Protein AF-A0A7V5D0V0-F1 (afdb_monomer)

Nearest PDB structures (foldseek):
  8qae-assembly1_A  TM=4.940E-01  e=2.666E-01  synthetic construct
  7as4-assembly1_K  TM=2.256E-01  e=3.241E-01  Homo sapiens
  2v1y-assembly1_B  TM=3.364E-01  e=3.217E+00  Homo sapiens
  8fmv-assembly1_C  TM=1.909E-01  e=8.608E-01  Bacillus subtilis subsp. subtilis str. 168

Sequence (297 aa):
MNELEYLRQIDLRSLPQLKPMLLDDLHSKVWQNLHLEIGLGPTLFMLSPSYNILNPGPDETVADFVQKNEALLDYLKELIIKSLAVYSALIDVNSYFIEQNNYLVLARLRERNSGGRIYEIKFYTHSPAELLLRYRDKIYIGRDFIDLFNFRRKYFGTKELILSLAEQYDRLLDRAQERIKKPTEYKSYFQEIQESINELKSEALEIIQSLPPYIDFNKISEEELIDINAQYRTINHYLIELHDEVGEFENLLRFCQELDFVRYVTKYKKDITNLISYFNIKINGYLTQRIHQAKLK

pLDDT: mean 95.05, std 4.96, range [53.41, 98.69]

Secondary structure (DSSP, 8-state):
--HHHHHHT--GGGSPPPPP----HHHHHHHHTEEEEEEETTEEEEEPTT--EEES---HHHHHHHHHHHHHHHHHHHHHHHHHHHH--HHHHTHHHHHHTTT-EEEEEEE-SSSSSEEEEEEEE--TTTTTTSGGGPEEEEEEEEETT--SPGGGGHHHHHHHHHHHHHHHHHHHHHH-S-GGGGHHHHHHHHHHHHHHHHHHHHHHHHS-SS--TTTS-HHHHHHHHHHHHHHHHHHHHHHHHHHHHHHHHHHTT-HHHHHHHHHHHHHHHHHHHHIIIIIIHHHHHHHHHSPP-

Solvent-accessible surface area (backbone atoms only — not comparable to full-atom values): 16336 Å² total; per-residue (Å²): 81,49,44,49,65,35,55,71,70,58,59,66,87,77,42,64,85,77,76,88,74,92,65,56,72,70,58,46,46,26,56,69,34,36,24,42,31,41,18,54,55,94,45,64,39,34,24,41,62,84,59,49,64,71,32,91,52,83,48,70,71,59,50,54,48,46,74,75,35,50,72,51,53,48,49,49,52,52,50,51,51,52,42,42,71,66,66,41,32,51,62,73,80,39,37,71,64,26,56,77,16,71,25,25,33,37,42,32,60,38,66,63,91,53,84,57,40,32,31,45,30,42,33,28,30,40,48,70,92,41,43,87,83,46,58,84,73,47,44,77,61,37,70,52,75,49,40,69,74,46,86,78,51,53,56,70,42,47,66,64,56,52,54,46,51,52,59,51,47,55,57,46,54,57,49,35,68,77,55,39,96,62,52,73,84,48,45,65,59,57,47,53,50,50,49,42,46,51,48,39,47,50,54,40,52,54,53,58,67,74,48,66,55,66,85,52,87,90,74,60,49,72,67,56,53,52,49,53,39,49,55,55,47,54,46,43,49,40,46,51,54,43,39,49,55,48,47,54,48,42,52,50,31,59,74,72,61,40,67,88,44,37,63,56,49,53,52,52,42,45,42,43,54,41,48,47,45,22,41,52,53,61,43,43,39,46,46,49,54,54,58,72,66,51,75,88,127

Foldseek 3Di:
DQLLVLLLPDDPVLFDDDDDDDDDPLLVQLLQFEWEWGDHPPDIWIAGSQGDTQPPDDDPSSVVSCVVCVVVVNLVSVLVSVCCVQLFCLSVVCVVQCVVQRNHKYWYWDDDPPSNFKTKTWIWGDRPVCCNVCVVPTHTSEIDMDGRRDSDFFPSVLLVLLVVLLVLLVVLVVVLVVQPPCSVVCVVLNVVLNVLSVVLNVLLVVLSVVDGRDDDLVPDDLVRLVVNLVSLVVSLVSLVVSLVSLVVVLVVCVVVVSVRSSVSSVRSSSSSVRSSVSSCPNNNVVSVVSSVPDDDD

Structure (mmCIF, N/CA/C/O backbone):
data_AF-A0A7V5D0V0-F1
#
_entry.id   AF-A0A7V5D0V0-F1
#
loop_
_atom_site.group_PDB
_atom_site.id
_atom_site.type_symbol
_atom_site.label_atom_id
_atom_site.label_alt_id
_atom_site.label_comp_id
_atom_site.label_asym_id
_atom_site.label_entity_id
_atom_site.label_seq_id
_atom_site.pdbx_PDB_ins_code
_atom_site.Cartn_x
_atom_site.Cartn_y
_atom_site.Cartn_z
_atom_site.occupancy
_atom_site.B_iso_or_equiv
_atom_site.auth_seq_id
_atom_site.auth_comp_id
_atom_site.auth_asym_id
_atom_site.auth_atom_id
_atom_site.pdbx_PDB_model_num
ATOM 1 N N . MET A 1 1 ? 16.870 -9.155 -5.266 1.00 77.88 1 MET A N 1
ATOM 2 C CA . MET A 1 1 ? 15.480 -9.321 -4.795 1.00 77.88 1 MET A CA 1
ATOM 3 C C . MET A 1 1 ? 15.247 -10.819 -4.813 1.00 77.88 1 MET A C 1
ATOM 5 O O . MET A 1 1 ? 15.373 -11.399 -5.880 1.00 77.88 1 MET A O 1
ATOM 9 N N . ASN A 1 2 ? 15.113 -11.453 -3.645 1.00 89.75 2 ASN A N 1
ATOM 10 C CA . ASN A 1 2 ? 15.113 -12.920 -3.501 1.00 89.75 2 ASN A CA 1
ATOM 11 C C . ASN A 1 2 ? 13.823 -13.413 -2.830 1.00 89.75 2 ASN A C 1
ATOM 13 O O . ASN A 1 2 ? 13.840 -14.370 -2.064 1.00 89.75 2 ASN A O 1
ATOM 17 N N . GLU A 1 3 ? 12.707 -12.731 -3.086 1.00 93.81 3 GLU A N 1
ATOM 18 C CA . GLU A 1 3 ? 11.400 -13.026 -2.497 1.00 93.81 3 GLU A CA 1
ATOM 19 C C . GLU A 1 3 ? 10.995 -14.487 -2.725 1.00 93.81 3 GLU A C 1
ATOM 21 O O . GLU A 1 3 ? 10.427 -15.094 -1.824 1.00 93.81 3 GLU A O 1
ATOM 26 N N . LEU A 1 4 ? 11.351 -15.080 -3.871 1.00 94.12 4 LEU A N 1
ATOM 27 C CA . LEU A 1 4 ? 11.094 -16.497 -4.136 1.00 94.12 4 LEU A CA 1
ATOM 28 C C . LEU A 1 4 ? 11.798 -17.418 -3.129 1.00 94.12 4 LEU A C 1
ATOM 30 O O . LEU A 1 4 ? 11.177 -18.345 -2.615 1.00 94.12 4 LEU A O 1
ATOM 34 N N . GLU A 1 5 ? 13.069 -17.158 -2.815 1.00 92.94 5 GLU A N 1
ATOM 35 C CA . GLU A 1 5 ? 13.831 -17.982 -1.866 1.00 92.94 5 GLU A CA 1
ATOM 36 C C . GLU A 1 5 ? 13.299 -17.843 -0.440 1.00 92.94 5 GLU A C 1
ATOM 38 O O . GLU A 1 5 ? 13.259 -18.825 0.297 1.00 92.94 5 GLU A O 1
ATOM 43 N N . TYR A 1 6 ? 12.837 -16.649 -0.060 1.00 93.62 6 TYR A N 1
ATOM 44 C CA . TYR A 1 6 ? 12.187 -16.445 1.232 1.00 93.62 6 TYR A CA 1
ATOM 45 C C . TYR A 1 6 ? 10.846 -17.173 1.314 1.00 93.62 6 TYR A C 1
ATOM 47 O O . TYR A 1 6 ? 10.601 -17.878 2.287 1.00 93.62 6 TYR A O 1
ATOM 55 N N . LEU A 1 7 ? 9.996 -17.062 0.288 1.00 94.25 7 LEU A N 1
ATOM 56 C CA . LEU A 1 7 ? 8.706 -17.757 0.249 1.00 94.25 7 LEU A CA 1
ATOM 57 C C . LEU A 1 7 ? 8.874 -19.280 0.264 1.00 94.25 7 LEU A C 1
ATOM 59 O O . LEU A 1 7 ? 8.110 -19.966 0.934 1.00 94.25 7 LEU A O 1
ATOM 63 N N . ARG A 1 8 ? 9.900 -19.815 -0.409 1.00 92.62 8 ARG A N 1
ATOM 64 C CA . ARG A 1 8 ? 10.209 -21.255 -0.424 1.00 92.62 8 ARG A CA 1
ATOM 65 C C . ARG A 1 8 ? 10.518 -21.819 0.969 1.00 92.62 8 ARG A C 1
ATOM 67 O O . ARG A 1 8 ? 10.346 -23.013 1.188 1.00 92.62 8 ARG A O 1
ATOM 74 N N . GLN A 1 9 ? 10.979 -20.986 1.901 1.00 92.56 9 GLN A N 1
ATOM 75 C CA . GLN A 1 9 ? 11.302 -21.401 3.272 1.00 92.56 9 GLN A CA 1
ATOM 76 C C . GLN A 1 9 ? 10.075 -21.443 4.193 1.00 92.56 9 GLN A C 1
ATOM 78 O O . GLN A 1 9 ? 10.180 -21.903 5.329 1.00 92.56 9 GLN A O 1
ATOM 83 N N . ILE A 1 10 ? 8.919 -20.963 3.732 1.00 92.94 10 ILE A N 1
ATOM 84 C CA . ILE A 1 10 ? 7.712 -20.864 4.548 1.00 92.94 10 ILE A CA 1
ATOM 85 C C . ILE A 1 10 ? 6.936 -22.174 4.488 1.00 92.94 10 ILE A C 1
ATOM 87 O O . ILE A 1 10 ? 6.433 -22.574 3.441 1.00 92.94 10 ILE A O 1
ATOM 91 N N . ASP A 1 11 ? 6.765 -22.808 5.646 1.00 93.00 11 ASP A N 1
ATOM 92 C CA . ASP A 1 11 ? 5.804 -23.895 5.796 1.00 93.00 11 ASP A CA 1
ATOM 93 C C . ASP A 1 11 ? 4.390 -23.311 5.911 1.00 93.00 11 ASP A C 1
ATOM 95 O O . ASP A 1 11 ? 4.074 -22.619 6.882 1.00 93.00 11 ASP A O 1
ATOM 99 N N . LEU A 1 12 ? 3.514 -23.625 4.954 1.00 93.50 12 LEU A N 1
ATOM 100 C CA . LEU A 1 12 ? 2.105 -23.221 4.964 1.00 93.50 12 LEU A CA 1
ATOM 101 C C . LEU A 1 12 ? 1.395 -23.594 6.276 1.00 93.50 12 LEU A C 1
ATOM 103 O O . LEU A 1 12 ? 0.536 -22.850 6.741 1.00 93.50 12 LEU A O 1
ATOM 107 N N . ARG A 1 13 ? 1.768 -24.711 6.912 1.00 94.25 13 ARG A N 1
ATOM 108 C CA . ARG A 1 13 ? 1.165 -25.157 8.182 1.00 94.25 13 ARG A CA 1
ATOM 109 C C . ARG A 1 13 ? 1.539 -24.269 9.364 1.00 94.25 13 ARG A C 1
ATOM 111 O O . ARG A 1 13 ? 0.862 -24.312 10.388 1.00 94.25 13 ARG A O 1
ATOM 118 N N . SER A 1 14 ? 2.607 -23.484 9.233 1.00 94.19 14 SER A N 1
ATOM 119 C CA . SER A 1 14 ? 3.027 -22.515 10.245 1.00 94.19 14 SER A CA 1
ATOM 120 C C . SER A 1 14 ? 2.260 -21.191 10.157 1.00 94.19 14 SER A C 1
ATOM 122 O O . SER A 1 14 ? 2.320 -20.388 11.090 1.00 94.19 14 SER A O 1
ATOM 124 N N . LEU A 1 15 ? 1.533 -20.958 9.057 1.00 95.88 15 LEU A N 1
ATOM 125 C CA . LEU A 1 15 ? 0.792 -19.723 8.834 1.00 95.88 15 LEU A CA 1
ATOM 126 C C . LEU A 1 15 ? -0.562 -19.751 9.562 1.00 95.88 15 LEU A C 1
ATOM 128 O O . LEU A 1 15 ? -1.225 -20.791 9.620 1.00 95.88 15 LEU A O 1
ATOM 132 N N . PRO A 1 16 ? -1.004 -18.616 10.131 1.00 95.50 16 PRO A N 1
ATOM 133 C CA . PRO A 1 16 ? -2.294 -18.536 10.799 1.00 95.50 16 PRO A CA 1
ATOM 134 C C . PRO A 1 16 ? -3.432 -18.690 9.790 1.00 95.50 16 PRO A C 1
ATOM 136 O O . PRO A 1 16 ? -3.397 -18.128 8.702 1.00 95.50 16 PRO A O 1
ATOM 139 N N . GLN A 1 17 ? -4.506 -19.375 10.174 1.00 94.44 17 GLN A N 1
ATOM 140 C CA . GLN A 1 17 ? -5.687 -19.448 9.320 1.00 94.44 17 GLN A CA 1
ATOM 141 C C . GLN A 1 17 ? -6.316 -18.057 9.136 1.00 94.44 17 GLN A C 1
ATOM 143 O O . GLN A 1 17 ? -6.628 -17.361 10.109 1.00 94.44 17 GLN A O 1
ATOM 148 N N . LEU A 1 18 ? -6.561 -17.667 7.884 1.00 95.25 18 LEU A N 1
ATOM 149 C CA . LEU A 1 18 ? -7.273 -16.430 7.580 1.00 95.25 18 LEU A CA 1
ATOM 150 C C . LEU A 1 18 ? -8.765 -16.620 7.850 1.00 95.25 18 LEU A C 1
ATOM 152 O O . LEU A 1 18 ? -9.405 -17.519 7.308 1.00 95.25 18 LEU A O 1
ATOM 156 N N . LYS A 1 19 ? -9.347 -15.737 8.666 1.00 93.88 19 LYS A N 1
ATOM 157 C CA . LYS A 1 19 ? -10.793 -15.758 8.920 1.00 93.88 19 LYS A CA 1
ATOM 158 C C . LYS A 1 19 ? -11.560 -15.512 7.615 1.00 93.88 19 LYS A C 1
ATOM 160 O O . LYS A 1 19 ? -11.141 -14.636 6.851 1.00 93.88 19 LYS A O 1
ATOM 165 N N . PRO A 1 20 ? -12.666 -16.230 7.349 1.00 93.56 20 PRO A N 1
ATOM 166 C CA . PRO A 1 20 ? -13.523 -15.937 6.208 1.00 93.56 20 PRO A CA 1
ATOM 167 C C . PRO A 1 20 ? -13.960 -14.471 6.220 1.00 93.56 20 PRO A C 1
ATOM 169 O O . PRO A 1 20 ? -14.274 -13.921 7.276 1.00 93.56 20 PRO A O 1
ATOM 172 N N . MET A 1 21 ? -13.957 -13.842 5.049 1.00 95.06 21 MET A N 1
ATOM 173 C CA . MET A 1 21 ? -14.338 -12.444 4.889 1.00 95.06 21 MET A CA 1
ATOM 174 C C . MET A 1 21 ? -15.096 -12.288 3.581 1.00 95.06 21 MET A C 1
ATOM 176 O O . MET A 1 21 ? -14.635 -12.760 2.545 1.00 95.06 21 MET A O 1
ATOM 180 N N . LEU A 1 22 ? -16.252 -11.633 3.641 1.00 95.81 22 LEU A N 1
ATOM 181 C CA . LEU A 1 22 ? -16.986 -11.268 2.441 1.00 95.81 22 LEU A CA 1
ATOM 182 C C . LEU A 1 22 ? -16.291 -10.069 1.790 1.00 95.81 22 LEU A C 1
ATOM 184 O O . LEU A 1 22 ? -16.044 -9.064 2.455 1.00 95.81 22 LEU A O 1
ATOM 188 N N . LEU A 1 23 ? -15.973 -10.198 0.506 1.00 97.19 23 LEU A N 1
ATOM 189 C CA . LEU A 1 23 ? -15.445 -9.114 -0.316 1.00 97.19 23 LEU A CA 1
ATOM 190 C C . LEU A 1 23 ? -16.592 -8.488 -1.109 1.00 97.19 23 LEU A C 1
ATOM 192 O O . LEU A 1 23 ? -17.489 -9.202 -1.561 1.00 97.19 23 LEU A O 1
ATOM 196 N N . ASP A 1 24 ? -16.551 -7.170 -1.281 1.00 96.50 24 ASP A N 1
ATOM 197 C CA . ASP A 1 24 ? -17.416 -6.497 -2.250 1.00 96.50 24 ASP A CA 1
ATOM 198 C C . ASP A 1 24 ? -17.025 -6.857 -3.697 1.00 96.50 24 ASP A C 1
ATOM 200 O O . ASP A 1 24 ? -16.039 -7.560 -3.948 1.00 96.50 24 ASP A O 1
ATOM 204 N N . ASP A 1 25 ? -17.821 -6.387 -4.660 1.00 97.62 25 ASP A N 1
ATOM 205 C CA . ASP A 1 25 ? -17.623 -6.678 -6.084 1.00 97.62 25 ASP A CA 1
ATOM 206 C C . ASP A 1 25 ? -16.242 -6.227 -6.588 1.00 97.62 25 ASP A C 1
ATOM 208 O O . ASP A 1 25 ? -15.551 -6.989 -7.267 1.00 97.62 25 ASP A O 1
ATOM 212 N N . LEU A 1 26 ? -15.800 -5.026 -6.200 1.00 98.06 26 LEU A N 1
ATOM 213 C CA . LEU A 1 26 ? -14.525 -4.458 -6.633 1.00 98.06 26 LEU A CA 1
ATOM 214 C C . LEU A 1 26 ? -13.345 -5.302 -6.132 1.00 98.06 26 LEU A C 1
ATOM 216 O O . LEU A 1 26 ? -12.501 -5.724 -6.925 1.00 98.06 26 LEU A O 1
ATOM 220 N N . HIS A 1 27 ? -13.300 -5.604 -4.834 1.00 98.44 27 HIS A N 1
ATOM 221 C CA . HIS A 1 27 ? -12.235 -6.406 -4.235 1.00 98.44 27 HIS A CA 1
ATOM 222 C C . HIS A 1 27 ? -12.263 -7.856 -4.730 1.00 98.44 27 HIS A C 1
ATOM 224 O O . HIS A 1 27 ? -11.204 -8.443 -4.957 1.00 98.44 27 HIS A O 1
ATOM 230 N N . SER A 1 28 ? -13.450 -8.434 -4.942 1.00 98.25 28 SER A N 1
ATOM 231 C CA . SER A 1 28 ? -13.591 -9.786 -5.492 1.00 98.25 28 SER A CA 1
ATOM 232 C C . SER A 1 28 ? -13.027 -9.881 -6.912 1.00 98.25 28 SER A C 1
ATOM 234 O O . SER A 1 28 ? -12.227 -10.771 -7.208 1.00 98.25 28 SER A O 1
ATOM 236 N N . LYS A 1 29 ? -13.355 -8.920 -7.783 1.00 98.56 29 LYS A N 1
ATOM 237 C CA . LYS A 1 29 ? -12.830 -8.880 -9.154 1.00 98.56 29 LYS A CA 1
ATOM 238 C C . LYS A 1 29 ? -11.331 -8.601 -9.199 1.00 98.56 29 LYS A C 1
ATOM 240 O O . LYS A 1 29 ? -10.632 -9.209 -10.010 1.00 98.56 29 LYS A O 1
ATOM 245 N N . VAL A 1 30 ? -10.816 -7.742 -8.315 1.00 98.69 30 VAL A N 1
ATOM 246 C CA . VAL A 1 30 ? -9.366 -7.534 -8.171 1.00 98.69 30 VAL A CA 1
ATOM 247 C C . VAL A 1 30 ? -8.676 -8.821 -7.732 1.00 98.69 30 VAL A C 1
ATOM 249 O O . VAL A 1 30 ? -7.656 -9.178 -8.311 1.00 98.69 30 VAL A O 1
ATOM 252 N N . TRP A 1 31 ? -9.225 -9.554 -6.761 1.00 98.38 31 TRP A N 1
ATOM 253 C CA . TRP A 1 31 ? -8.661 -10.830 -6.314 1.00 98.38 31 TRP A CA 1
ATOM 254 C C . TRP A 1 31 ? -8.553 -11.847 -7.454 1.00 98.38 31 TRP A C 1
ATOM 256 O O . TRP A 1 31 ? -7.494 -12.446 -7.644 1.00 98.38 31 TRP A O 1
ATOM 266 N N . GLN A 1 32 ? -9.609 -11.971 -8.261 1.00 98.00 32 GLN A N 1
ATOM 267 C CA . GLN A 1 32 ? -9.645 -12.854 -9.432 1.00 98.00 32 GLN A CA 1
ATOM 268 C C . GLN A 1 32 ? -8.637 -12.455 -10.522 1.00 98.00 32 GLN A C 1
ATOM 270 O O . GLN A 1 32 ? -8.200 -13.307 -11.289 1.00 98.00 32 GLN A O 1
ATOM 275 N N . ASN A 1 33 ? -8.241 -11.180 -10.580 1.00 98.25 33 ASN A N 1
ATOM 276 C CA . ASN A 1 33 ? -7.305 -10.641 -11.571 1.00 98.25 33 ASN A CA 1
ATOM 277 C C . ASN A 1 33 ? -5.946 -10.239 -10.964 1.00 98.25 33 ASN A C 1
ATOM 279 O O . ASN A 1 33 ? -5.146 -9.545 -11.606 1.00 98.25 33 ASN A O 1
ATOM 283 N N . LEU A 1 34 ? -5.653 -10.692 -9.741 1.00 98.62 34 LEU A N 1
ATOM 284 C CA . LEU A 1 34 ? -4.436 -10.344 -9.020 1.00 98.62 34 LEU A CA 1
ATOM 285 C C . LEU A 1 34 ? -3.238 -11.124 -9.569 1.00 98.62 34 LEU A C 1
ATOM 287 O O . LEU A 1 34 ? -3.137 -12.348 -9.439 1.00 98.62 34 LEU A O 1
ATOM 291 N N . HIS A 1 35 ? -2.299 -10.383 -10.137 1.00 98.31 35 HIS A N 1
ATOM 292 C CA . HIS A 1 35 ? -1.001 -10.867 -10.580 1.00 98.31 35 HIS A CA 1
ATOM 293 C C . HIS A 1 35 ? 0.036 -10.656 -9.475 1.00 98.31 35 HIS A C 1
ATOM 295 O O . HIS A 1 35 ? -0.012 -9.661 -8.747 1.00 98.31 35 HIS A O 1
ATOM 301 N N . LEU A 1 36 ? 1.007 -11.561 -9.370 1.00 98.44 36 LEU A N 1
ATOM 302 C CA . LEU A 1 36 ? 2.118 -11.430 -8.423 1.00 98.44 36 LEU A CA 1
ATOM 303 C C . LEU A 1 36 ? 3.403 -11.107 -9.176 1.00 98.44 36 LEU A C 1
ATOM 305 O O . LEU A 1 36 ? 3.680 -11.713 -10.206 1.00 98.44 36 LEU A O 1
ATOM 309 N N . GLU A 1 37 ? 4.209 -10.189 -8.654 1.00 97.50 37 GLU A N 1
ATOM 310 C CA . GLU A 1 37 ? 5.581 -9.998 -9.117 1.00 97.50 37 GLU A CA 1
ATOM 311 C C . GLU A 1 37 ? 6.558 -10.382 -8.005 1.00 97.50 37 GLU A C 1
ATOM 313 O O . GLU A 1 37 ? 6.568 -9.763 -6.937 1.00 97.50 37 GLU A O 1
ATOM 318 N N . ILE A 1 38 ? 7.372 -11.405 -8.266 1.00 96.25 38 ILE A N 1
ATOM 319 C CA . ILE A 1 38 ? 8.265 -12.038 -7.289 1.00 96.25 38 ILE A CA 1
ATOM 320 C C . ILE A 1 38 ? 9.699 -11.988 -7.821 1.00 96.25 38 ILE A C 1
ATOM 322 O O . ILE A 1 38 ? 9.948 -12.292 -8.989 1.00 96.25 38 ILE A O 1
ATOM 326 N N . GLY A 1 39 ? 10.645 -11.552 -6.989 1.00 95.00 39 GLY A N 1
ATOM 327 C CA . GLY A 1 39 ? 12.051 -11.477 -7.365 1.00 95.00 39 GLY A CA 1
ATOM 328 C C . GLY A 1 39 ? 12.796 -12.794 -7.160 1.00 95.00 39 GLY A C 1
ATOM 329 O O . GLY A 1 39 ? 12.600 -13.492 -6.162 1.00 95.00 39 GLY A O 1
ATOM 330 N N . LEU A 1 40 ? 13.695 -13.088 -8.097 1.00 94.31 40 LEU A N 1
ATOM 331 C CA . LEU 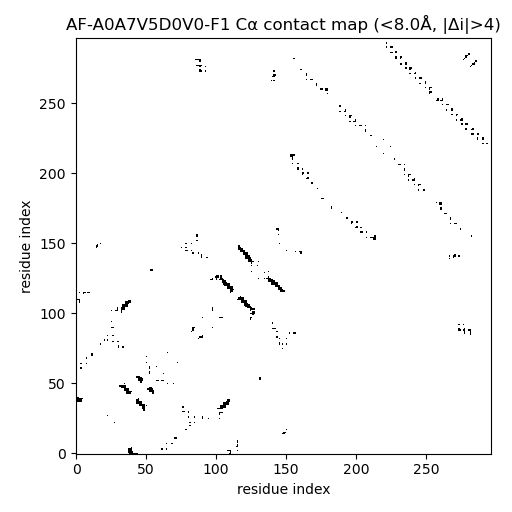A 1 40 ? 14.725 -14.114 -7.988 1.00 94.31 40 LEU A CA 1
ATOM 332 C C . LEU A 1 40 ? 16.035 -13.527 -8.538 1.00 94.31 40 LEU A C 1
ATOM 334 O O . LEU A 1 40 ? 16.189 -13.304 -9.742 1.00 94.31 40 LEU A O 1
ATOM 338 N N . GLY A 1 41 ? 16.968 -13.209 -7.639 1.00 90.00 41 GLY A N 1
ATOM 339 C CA . GLY A 1 41 ? 18.215 -12.529 -7.974 1.00 90.00 41 GLY A CA 1
ATOM 340 C C . GLY A 1 41 ? 17.978 -11.128 -8.573 1.00 90.00 41 GLY A C 1
ATOM 341 O O . GLY A 1 41 ? 17.378 -10.267 -7.910 1.00 90.00 41 GLY A O 1
ATOM 342 N N . PRO A 1 42 ? 18.489 -10.848 -9.789 1.00 90.38 42 PRO A N 1
ATOM 343 C CA . PRO A 1 42 ? 18.259 -9.585 -10.494 1.00 90.38 42 PRO A CA 1
ATOM 344 C C . PRO A 1 42 ? 16.927 -9.559 -11.262 1.00 90.38 42 PRO A C 1
ATOM 346 O O . PRO A 1 42 ? 16.510 -8.495 -11.724 1.00 90.38 42 PRO A O 1
ATOM 349 N N . THR A 1 43 ? 16.267 -10.709 -11.411 1.00 93.75 43 THR A N 1
ATOM 350 C CA . THR A 1 43 ? 15.098 -10.876 -12.275 1.00 93.75 43 THR A CA 1
ATOM 351 C C . THR A 1 43 ? 13.810 -10.745 -11.475 1.00 93.75 43 THR A C 1
ATOM 353 O O . THR A 1 43 ? 13.710 -11.205 -10.338 1.00 93.75 43 THR A O 1
ATOM 356 N N . LEU A 1 44 ? 12.808 -10.106 -12.076 1.00 94.94 44 LEU A N 1
ATOM 357 C CA . LEU A 1 44 ? 11.463 -9.998 -11.526 1.00 94.94 44 LEU A CA 1
ATOM 358 C C . LEU A 1 44 ? 10.506 -10.799 -12.406 1.00 94.94 44 LEU A C 1
ATOM 360 O O . LEU A 1 44 ? 10.344 -10.472 -13.581 1.00 94.94 44 LEU A O 1
ATOM 364 N N . PHE A 1 45 ? 9.876 -11.813 -11.824 1.00 96.31 45 PHE A N 1
ATOM 365 C CA . PHE A 1 45 ? 8.943 -12.696 -12.510 1.00 96.31 45 PHE A CA 1
ATOM 366 C C . PHE A 1 45 ? 7.510 -12.255 -12.261 1.00 96.31 45 PHE A C 1
ATOM 368 O O . PHE A 1 45 ? 7.117 -12.055 -11.114 1.00 96.31 45 PHE A O 1
ATOM 375 N N . MET A 1 46 ? 6.733 -12.116 -13.333 1.00 96.38 46 MET A N 1
ATOM 376 C CA . MET A 1 46 ? 5.304 -11.818 -13.265 1.00 96.38 46 MET A CA 1
ATOM 377 C C . MET A 1 46 ? 4.497 -13.106 -13.411 1.00 96.38 46 MET A C 1
ATOM 379 O O . MET A 1 46 ? 4.597 -13.786 -14.431 1.00 96.38 46 MET A O 1
ATOM 383 N N . LEU A 1 47 ? 3.681 -13.410 -12.408 1.00 97.25 47 LEU A N 1
ATOM 384 C CA . LEU A 1 47 ? 2.765 -14.542 -12.379 1.00 97.25 47 LEU A CA 1
ATOM 385 C C . LEU A 1 47 ? 1.339 -14.065 -12.656 1.00 97.25 47 LEU A C 1
ATOM 387 O O . LEU A 1 47 ? 0.869 -13.095 -12.056 1.00 97.25 47 LEU A O 1
ATOM 391 N N . SER A 1 48 ? 0.647 -14.774 -13.543 1.00 96.31 48 SER A N 1
ATOM 392 C CA . SER A 1 48 ? -0.779 -14.574 -13.821 1.00 96.31 48 SER A CA 1
ATOM 393 C C . SER A 1 48 ? -1.669 -14.910 -12.605 1.00 96.31 48 SER A C 1
ATOM 395 O O . SER A 1 48 ? -1.185 -15.451 -11.599 1.00 96.31 48 SER A O 1
ATOM 397 N N . PRO A 1 49 ? -2.989 -14.650 -12.671 1.00 96.94 49 PRO A N 1
ATOM 398 C CA . PRO A 1 49 ? -3.919 -15.058 -11.627 1.00 96.94 49 PRO A CA 1
ATOM 399 C C . PRO A 1 49 ? -3.904 -16.571 -11.367 1.00 96.94 49 PRO A C 1
ATOM 401 O O . PRO A 1 49 ? -4.002 -16.984 -10.218 1.00 96.94 49 PRO A O 1
ATOM 404 N N . SER A 1 50 ? -3.656 -17.373 -12.403 1.00 95.88 50 SER A N 1
ATOM 405 C CA . SER A 1 50 ? -3.502 -18.834 -12.328 1.00 95.88 50 SER A CA 1
ATOM 406 C C . SER A 1 50 ? -2.033 -19.279 -12.294 1.00 95.88 50 SER A C 1
ATOM 408 O O . SER A 1 50 ? -1.696 -20.359 -12.758 1.00 95.88 50 SER A O 1
ATOM 410 N N . TYR A 1 51 ? -1.133 -18.410 -11.829 1.00 96.06 51 TYR A N 1
ATOM 411 C CA . TYR A 1 51 ? 0.289 -18.686 -11.586 1.00 96.06 51 TYR A CA 1
ATOM 412 C C . TYR A 1 51 ? 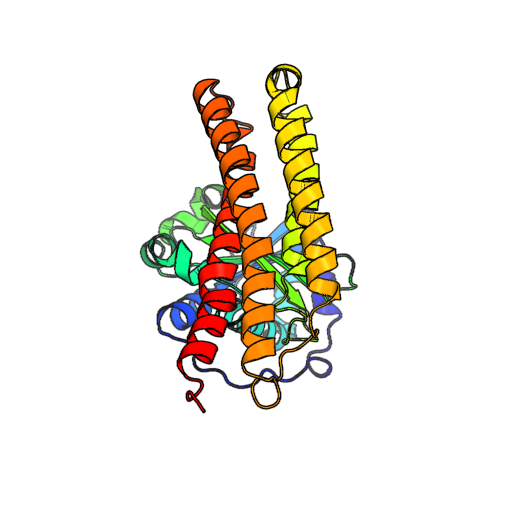1.172 -19.046 -12.794 1.00 96.06 51 TYR A C 1
ATOM 414 O O . TYR A 1 51 ? 2.364 -19.289 -12.622 1.00 96.06 51 TYR A O 1
ATOM 422 N N . ASN A 1 52 ? 0.661 -18.958 -14.026 1.00 94.25 52 ASN A N 1
ATOM 423 C CA . ASN A 1 52 ? 1.507 -19.001 -15.227 1.00 94.25 52 ASN A CA 1
ATOM 424 C C . ASN A 1 52 ? 2.540 -17.862 -15.229 1.00 94.25 52 ASN A C 1
ATOM 426 O O . ASN A 1 52 ? 2.186 -16.714 -14.946 1.00 94.25 52 ASN A O 1
ATOM 430 N N . ILE A 1 53 ? 3.785 -18.165 -15.603 1.00 95.00 53 ILE A N 1
ATOM 431 C CA . ILE A 1 53 ? 4.871 -17.184 -15.730 1.00 95.00 53 ILE A CA 1
ATOM 432 C C . ILE A 1 53 ? 4.691 -16.402 -17.035 1.00 95.00 53 ILE A C 1
ATOM 434 O O . ILE A 1 53 ? 4.696 -16.982 -18.117 1.00 95.00 53 ILE A O 1
ATOM 438 N N . LEU A 1 54 ? 4.541 -15.081 -16.936 1.00 92.62 54 LEU A N 1
ATOM 439 C CA . LEU A 1 54 ? 4.219 -14.212 -18.070 1.00 92.62 54 LEU A CA 1
ATOM 440 C C . LEU A 1 54 ? 5.408 -13.388 -18.594 1.00 92.62 54 LEU A C 1
ATOM 442 O O . LEU A 1 54 ? 5.444 -13.056 -19.773 1.00 92.62 54 LEU A O 1
ATOM 446 N N . ASN A 1 55 ? 6.357 -13.006 -17.734 1.00 90.00 55 ASN A N 1
ATOM 447 C CA . ASN A 1 55 ? 7.490 -12.132 -18.082 1.00 90.00 55 ASN A CA 1
ATOM 448 C C . ASN A 1 55 ? 8.623 -12.314 -17.045 1.00 90.00 55 ASN A C 1
ATOM 450 O O . ASN A 1 55 ? 8.285 -12.399 -15.858 1.00 90.00 55 ASN A O 1
ATOM 454 N N . PRO A 1 56 ? 9.926 -12.348 -17.422 1.00 83.19 56 PRO A N 1
ATOM 455 C CA . PRO A 1 56 ? 10.508 -12.212 -18.773 1.00 83.19 56 PRO A CA 1
ATOM 456 C C . PRO A 1 56 ? 10.375 -13.439 -19.690 1.00 83.19 56 PRO A C 1
ATOM 458 O O . PRO A 1 56 ? 10.538 -13.310 -20.898 1.00 83.19 56 PRO A O 1
ATOM 461 N N . GLY A 1 57 ? 10.043 -14.606 -19.142 1.00 81.94 57 GLY A N 1
ATOM 462 C CA . GLY A 1 57 ? 9.827 -15.857 -19.871 1.00 81.94 57 GLY A CA 1
ATOM 463 C C . GLY A 1 57 ? 9.758 -17.036 -18.894 1.00 81.94 57 GLY A C 1
ATOM 464 O O . GLY A 1 57 ? 9.967 -16.821 -17.697 1.00 81.94 57 GLY A O 1
ATOM 465 N N . PRO A 1 58 ? 9.447 -18.258 -19.362 1.00 83.75 58 PRO A N 1
ATOM 466 C CA . PRO A 1 58 ? 9.449 -19.448 -18.517 1.00 83.75 58 PRO A CA 1
ATOM 467 C C . PRO A 1 58 ? 10.817 -19.667 -17.864 1.00 83.75 58 PRO A C 1
ATOM 469 O O . PRO A 1 58 ? 11.849 -19.522 -18.514 1.00 83.75 58 PRO A O 1
ATOM 472 N N . ASP A 1 59 ? 10.809 -20.038 -16.590 1.00 94.06 59 ASP A N 1
ATOM 473 C CA . ASP A 1 59 ? 11.999 -20.373 -15.811 1.00 94.06 59 ASP A CA 1
ATOM 474 C C . ASP A 1 59 ? 11.692 -21.626 -14.990 1.00 94.06 59 ASP A C 1
ATOM 476 O O . ASP A 1 59 ? 10.661 -21.686 -14.316 1.00 94.06 59 ASP A O 1
ATOM 480 N N . GLU A 1 60 ? 12.557 -22.639 -15.070 1.00 93.44 60 GLU A N 1
ATOM 481 C CA . GLU A 1 60 ? 12.331 -23.939 -14.426 1.00 93.44 60 GLU A CA 1
ATOM 482 C C . GLU A 1 60 ? 12.297 -23.835 -12.898 1.00 93.44 60 GLU A C 1
ATOM 484 O O . GLU A 1 60 ? 11.491 -24.503 -12.253 1.00 93.44 60 GLU A O 1
ATOM 489 N N . THR A 1 61 ? 13.116 -22.957 -12.310 1.00 94.06 61 THR A N 1
ATOM 490 C CA . THR A 1 61 ? 13.177 -22.760 -10.854 1.00 94.06 61 THR A CA 1
ATOM 491 C C . THR A 1 61 ? 11.885 -22.134 -10.344 1.00 94.06 61 THR A C 1
ATOM 493 O O . THR A 1 61 ? 11.363 -22.525 -9.295 1.00 94.06 61 THR A O 1
ATOM 496 N N . VAL A 1 62 ? 11.361 -21.161 -11.090 1.00 95.19 62 VAL A N 1
ATOM 497 C CA . VAL A 1 62 ? 10.088 -20.506 -10.777 1.00 95.19 62 VAL A CA 1
ATOM 498 C C . VAL A 1 62 ? 8.915 -21.455 -11.022 1.00 95.19 62 VAL A C 1
ATOM 500 O O . VAL A 1 62 ? 8.009 -21.513 -10.193 1.00 95.19 62 VAL A O 1
ATOM 503 N N . ALA A 1 63 ? 8.939 -22.230 -12.108 1.00 94.94 63 ALA A N 1
ATOM 504 C CA . ALA A 1 63 ? 7.892 -23.199 -12.425 1.00 94.94 63 ALA A CA 1
ATOM 505 C C . ALA A 1 63 ? 7.800 -24.306 -11.360 1.00 94.94 63 ALA A C 1
ATOM 507 O O . ALA A 1 63 ? 6.708 -24.587 -10.868 1.00 94.94 63 ALA A O 1
ATOM 508 N N . ASP A 1 64 ? 8.940 -24.866 -10.942 1.00 95.94 64 ASP A N 1
ATOM 509 C CA . ASP A 1 64 ? 9.021 -25.848 -9.854 1.00 95.94 64 ASP A CA 1
ATOM 510 C C . ASP A 1 64 ? 8.493 -25.277 -8.531 1.00 95.94 64 ASP A C 1
ATOM 512 O O . ASP A 1 64 ? 7.726 -25.929 -7.817 1.00 95.94 64 ASP A O 1
ATOM 516 N N . PHE A 1 65 ? 8.855 -24.028 -8.218 1.00 96.00 65 PHE A N 1
ATOM 517 C CA . PHE A 1 65 ? 8.343 -23.339 -7.038 1.00 96.00 65 PHE A CA 1
ATOM 518 C C . PHE A 1 65 ? 6.817 -23.202 -7.082 1.00 96.00 65 PHE A C 1
ATOM 520 O O . PHE A 1 65 ? 6.162 -23.583 -6.111 1.00 96.00 65 PHE A O 1
ATOM 527 N N . VAL A 1 66 ? 6.253 -22.704 -8.188 1.00 96.06 66 VAL A N 1
ATOM 528 C CA . VAL A 1 66 ? 4.801 -22.529 -8.353 1.00 96.06 66 VAL A CA 1
ATOM 529 C C . VAL A 1 66 ? 4.073 -23.862 -8.187 1.00 96.06 66 VAL A C 1
ATOM 531 O O . VAL A 1 66 ? 3.141 -23.944 -7.393 1.00 96.06 66 VAL A O 1
ATOM 534 N N . GLN A 1 67 ? 4.542 -24.918 -8.857 1.00 95.00 67 GLN A N 1
ATOM 535 C CA . GLN A 1 67 ? 3.914 -26.240 -8.802 1.00 95.00 67 GLN A CA 1
ATOM 536 C C . GLN A 1 67 ? 3.878 -26.820 -7.380 1.00 95.00 67 GLN A C 1
ATOM 538 O O . GLN A 1 67 ? 2.915 -27.481 -6.998 1.00 95.00 67 GLN A O 1
ATOM 543 N N . LYS A 1 68 ? 4.925 -26.584 -6.583 1.00 95.62 68 LYS A N 1
ATOM 544 C CA . LYS A 1 68 ? 5.024 -27.098 -5.207 1.00 95.62 68 LYS A CA 1
ATOM 545 C C . LYS A 1 68 ? 4.311 -26.229 -4.171 1.00 95.62 68 LYS A C 1
ATOM 547 O O . LYS A 1 68 ? 4.031 -26.717 -3.080 1.00 95.62 68 LYS A O 1
ATOM 552 N N . ASN A 1 69 ? 4.054 -24.956 -4.479 1.00 96.25 69 ASN A N 1
ATOM 553 C CA . ASN A 1 69 ? 3.635 -23.949 -3.499 1.00 96.25 69 ASN A CA 1
ATOM 554 C C . ASN A 1 69 ? 2.349 -23.208 -3.895 1.00 96.25 69 ASN A C 1
ATOM 556 O O . ASN A 1 69 ? 2.101 -22.118 -3.387 1.00 96.25 69 ASN A O 1
ATOM 560 N N . GLU A 1 70 ? 1.509 -23.782 -4.757 1.00 96.31 70 GLU A N 1
ATOM 561 C CA . GLU A 1 70 ? 0.243 -23.166 -5.186 1.00 96.31 70 GLU A CA 1
ATOM 562 C C . GLU A 1 70 ? -0.628 -22.740 -3.992 1.00 96.31 70 GLU A C 1
ATOM 564 O O . GLU A 1 70 ? -0.995 -21.575 -3.885 1.00 96.31 70 GLU A O 1
ATOM 569 N N . ALA A 1 71 ? -0.813 -23.619 -3.002 1.00 96.94 71 ALA A N 1
ATOM 570 C CA . ALA A 1 71 ? -1.587 -23.305 -1.797 1.00 96.94 71 ALA A CA 1
ATOM 571 C C . ALA A 1 71 ? -0.986 -22.161 -0.949 1.00 96.94 71 ALA A C 1
ATOM 573 O O . ALA A 1 71 ? -1.714 -21.409 -0.300 1.00 96.94 71 ALA A O 1
ATOM 574 N N . LEU A 1 72 ? 0.343 -22.001 -0.954 1.00 97.00 72 LEU A N 1
ATOM 575 C CA . LEU A 1 72 ? 1.002 -20.859 -0.314 1.00 97.00 72 LEU A CA 1
ATOM 576 C C . LEU A 1 72 ? 0.746 -19.570 -1.105 1.00 97.00 72 LEU A C 1
ATOM 578 O O . LEU A 1 72 ? 0.528 -18.512 -0.514 1.00 97.00 72 LEU A O 1
ATOM 582 N N . LEU A 1 73 ? 0.756 -19.644 -2.435 1.00 97.62 73 LEU A N 1
ATOM 583 C CA . LEU A 1 73 ? 0.451 -18.508 -3.296 1.00 97.62 73 LEU A CA 1
ATOM 584 C C . LEU A 1 73 ? -1.029 -18.105 -3.217 1.00 97.62 73 LEU A C 1
ATOM 586 O O . LEU A 1 73 ? -1.329 -16.913 -3.317 1.00 97.62 73 LEU A O 1
ATOM 590 N N . ASP A 1 74 ? -1.940 -19.059 -3.023 1.00 97.81 74 ASP A N 1
ATOM 591 C CA . ASP A 1 74 ? -3.361 -18.805 -2.758 1.00 97.81 74 ASP A CA 1
ATOM 592 C C . ASP A 1 74 ? -3.528 -18.065 -1.432 1.00 97.81 74 ASP A C 1
ATOM 594 O O . ASP A 1 74 ? -4.126 -16.986 -1.394 1.00 97.81 74 ASP A O 1
ATOM 598 N N . TYR A 1 75 ? -2.910 -18.588 -0.365 1.00 97.94 75 TYR A N 1
ATOM 599 C CA . TYR A 1 75 ? -2.882 -17.938 0.945 1.00 97.94 75 TYR A CA 1
ATOM 600 C C . TYR A 1 75 ? -2.345 -16.507 0.846 1.00 97.94 75 TYR A C 1
ATOM 602 O O . TYR A 1 75 ? -2.923 -15.577 1.407 1.00 97.94 75 TYR A O 1
ATOM 610 N N . LEU A 1 76 ? -1.251 -16.308 0.106 1.00 97.81 76 LEU A N 1
ATOM 611 C CA . LEU A 1 76 ? -0.648 -14.995 -0.082 1.00 97.81 76 LEU A CA 1
ATOM 612 C C . LEU A 1 76 ? -1.605 -14.027 -0.790 1.00 97.81 76 LEU A C 1
ATOM 614 O O . LEU A 1 76 ? -1.764 -12.896 -0.333 1.00 97.81 76 LEU A O 1
ATOM 618 N N . LYS A 1 77 ? -2.261 -14.445 -1.879 1.00 98.38 77 LYS A N 1
ATOM 619 C CA . LYS A 1 77 ? -3.246 -13.602 -2.577 1.00 98.38 77 LYS A CA 1
ATOM 620 C C . LYS A 1 77 ? -4.440 -13.271 -1.693 1.00 98.38 77 LYS A C 1
ATOM 622 O O . LYS A 1 77 ? -4.866 -12.117 -1.669 1.00 98.38 77 LYS A O 1
ATOM 627 N N . GLU A 1 78 ? -4.948 -14.255 -0.956 1.00 98.25 78 GLU A N 1
ATOM 628 C CA . GLU A 1 78 ? -6.050 -14.069 -0.015 1.00 98.25 78 GLU A CA 1
ATOM 629 C C . GLU A 1 78 ? -5.664 -13.084 1.100 1.00 98.25 78 GLU A C 1
ATOM 631 O O . GLU A 1 78 ? -6.418 -12.160 1.407 1.00 98.25 78 GLU A O 1
ATOM 636 N N . LEU A 1 79 ? -4.463 -13.222 1.666 1.00 98.38 79 LEU A N 1
ATOM 637 C CA . LEU A 1 79 ? -3.928 -12.295 2.656 1.00 98.38 79 LEU A CA 1
ATOM 638 C C . LEU A 1 79 ? -3.816 -10.879 2.084 1.00 98.38 79 LEU A C 1
ATOM 640 O O . LEU A 1 79 ? -4.282 -9.936 2.721 1.00 98.38 79 LEU A O 1
ATOM 644 N N . ILE A 1 80 ? -3.246 -10.725 0.885 1.00 98.50 80 ILE A N 1
ATOM 645 C CA . ILE A 1 80 ? -3.091 -9.427 0.215 1.00 98.50 80 ILE A CA 1
ATOM 646 C C . ILE A 1 80 ? -4.447 -8.752 0.029 1.00 98.50 80 ILE A C 1
ATOM 648 O O . ILE A 1 80 ? -4.610 -7.613 0.462 1.00 98.50 80 ILE A O 1
ATOM 652 N N . ILE A 1 81 ? -5.430 -9.429 -0.576 1.00 98.44 81 ILE A N 1
ATOM 653 C CA . ILE A 1 81 ? -6.718 -8.784 -0.849 1.00 98.44 81 ILE A CA 1
ATOM 654 C C . ILE A 1 81 ? -7.471 -8.461 0.441 1.00 98.44 81 ILE A C 1
ATOM 656 O O . ILE A 1 81 ? -8.029 -7.371 0.568 1.00 98.44 81 ILE A O 1
ATOM 660 N N . LYS A 1 82 ? -7.437 -9.356 1.438 1.00 98.12 82 LYS A N 1
ATOM 661 C CA . LYS A 1 82 ? -8.074 -9.082 2.729 1.00 98.12 82 LYS A CA 1
ATOM 662 C C . LYS A 1 82 ? -7.422 -7.898 3.427 1.00 98.12 82 LYS A C 1
ATOM 664 O O . LYS A 1 82 ? -8.103 -7.068 4.025 1.00 98.12 82 LYS A O 1
ATOM 669 N N . SER A 1 83 ? -6.102 -7.815 3.329 1.00 97.50 83 SER A N 1
ATOM 670 C CA . SER A 1 83 ? -5.333 -6.721 3.891 1.00 97.50 83 SER A CA 1
ATOM 671 C C . SER A 1 83 ? -5.641 -5.397 3.195 1.00 97.50 83 SER A C 1
ATOM 673 O O . SER A 1 83 ? -5.830 -4.400 3.883 1.00 97.50 83 SER A O 1
ATOM 675 N N . LEU A 1 84 ? -5.770 -5.390 1.865 1.00 97.81 84 LEU A N 1
ATOM 676 C CA . LEU A 1 84 ? -6.178 -4.210 1.101 1.00 97.81 84 LEU A CA 1
ATOM 677 C C . LEU A 1 84 ? -7.595 -3.747 1.466 1.00 97.81 84 LEU A C 1
ATOM 679 O O . LEU A 1 84 ? -7.828 -2.552 1.593 1.00 97.81 84 LEU A O 1
ATOM 683 N N . ALA A 1 85 ? -8.525 -4.674 1.689 1.00 97.12 85 ALA A N 1
ATOM 684 C CA . ALA A 1 85 ? -9.897 -4.326 2.048 1.00 97.12 85 ALA A CA 1
ATOM 685 C C . ALA A 1 85 ? -10.012 -3.707 3.457 1.00 97.12 85 ALA A C 1
ATOM 687 O O . ALA A 1 85 ? -10.808 -2.785 3.668 1.00 97.12 85 ALA A O 1
ATOM 688 N N . VAL A 1 86 ? -9.226 -4.206 4.423 1.00 96.12 86 VAL A N 1
ATOM 689 C CA . VAL A 1 86 ? -9.309 -3.805 5.842 1.00 96.12 86 VAL A CA 1
ATOM 690 C C . VAL A 1 86 ? -8.356 -2.662 6.191 1.00 96.12 86 VAL A C 1
ATOM 692 O O . VAL A 1 86 ? -8.745 -1.730 6.890 1.00 96.12 86 VAL A O 1
ATOM 695 N N . TYR A 1 87 ? -7.109 -2.739 5.730 1.00 96.62 87 TYR A N 1
ATOM 696 C CA . TYR A 1 87 ? -6.000 -1.881 6.157 1.00 96.62 87 TYR A CA 1
ATOM 697 C C . TYR A 1 87 ? -5.440 -1.016 5.023 1.00 96.62 87 TYR A C 1
ATOM 699 O O . TYR A 1 87 ? -4.283 -0.600 5.057 1.00 96.62 87 TYR A O 1
ATOM 707 N N . SER A 1 88 ? -6.253 -0.744 4.004 1.00 96.12 88 SER A N 1
ATOM 708 C CA . SER A 1 88 ? -5.878 0.129 2.904 1.00 96.12 88 SER A CA 1
ATOM 709 C C . SER A 1 88 ? -7.096 0.825 2.310 1.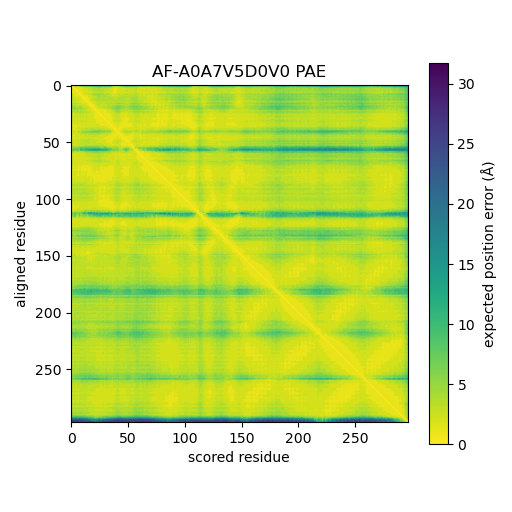00 96.12 88 SER A C 1
ATOM 711 O O . SER A 1 88 ? -8.220 0.356 2.452 1.00 96.12 88 SER A O 1
ATOM 713 N N . ALA A 1 89 ? -6.863 1.947 1.633 1.00 96.12 89 ALA A N 1
ATOM 714 C CA . ALA A 1 89 ? -7.836 2.581 0.742 1.00 96.12 89 ALA A CA 1
ATOM 715 C C . ALA A 1 89 ? -7.385 2.518 -0.730 1.00 96.12 89 ALA A C 1
ATOM 717 O O . ALA A 1 89 ? -7.979 3.161 -1.590 1.00 96.12 89 ALA A O 1
ATOM 718 N N . LEU A 1 90 ? -6.311 1.772 -1.035 1.00 97.19 90 LEU A N 1
ATOM 719 C CA . LEU A 1 90 ? -5.674 1.771 -2.356 1.00 97.19 90 LEU A CA 1
ATOM 720 C C . LEU A 1 90 ? -6.615 1.339 -3.478 1.00 97.19 90 LEU A C 1
ATOM 722 O O . LEU A 1 90 ? -6.603 1.957 -4.539 1.00 97.19 90 LEU A O 1
ATOM 726 N N . ILE A 1 91 ? -7.404 0.288 -3.261 1.00 97.75 91 ILE A N 1
ATOM 727 C CA . ILE A 1 91 ? -8.345 -0.203 -4.271 1.00 97.75 91 ILE A CA 1
ATOM 728 C C . ILE A 1 91 ? -9.497 0.791 -4.442 1.00 97.75 91 ILE A C 1
ATOM 730 O O . ILE A 1 91 ? -9.816 1.156 -5.571 1.00 97.75 91 ILE A O 1
ATOM 734 N N . ASP A 1 92 ? -10.036 1.306 -3.335 1.00 95.31 92 ASP A N 1
ATOM 735 C CA . ASP A 1 92 ? -11.154 2.253 -3.326 1.00 95.31 92 ASP A CA 1
ATOM 736 C C . ASP A 1 92 ? -10.824 3.531 -4.125 1.00 95.31 92 ASP A C 1
ATOM 738 O O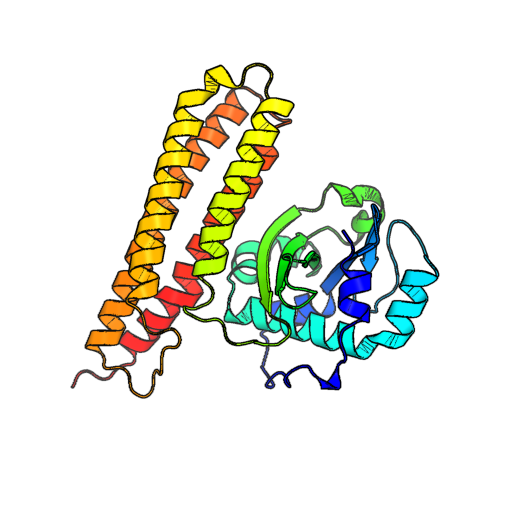 . ASP A 1 92 ? -11.544 3.910 -5.052 1.00 95.31 92 ASP A O 1
ATOM 742 N N . VAL A 1 93 ? -9.686 4.170 -3.826 1.00 96.56 93 VAL A N 1
ATOM 743 C CA . VAL A 1 93 ? -9.312 5.469 -4.423 1.00 96.56 93 VAL A CA 1
ATOM 744 C C . VAL A 1 93 ? -8.703 5.372 -5.819 1.00 96.56 93 VAL A C 1
ATOM 746 O O . VAL A 1 93 ? -8.537 6.388 -6.492 1.00 96.56 93 VAL A O 1
ATOM 749 N N . ASN A 1 94 ? -8.343 4.167 -6.263 1.00 97.75 94 ASN A N 1
ATOM 750 C CA . ASN A 1 94 ? -7.843 3.918 -7.618 1.00 97.75 94 ASN A CA 1
ATOM 751 C C . ASN A 1 94 ? -8.830 3.107 -8.469 1.00 97.75 94 ASN A C 1
ATOM 753 O O . ASN A 1 94 ? -8.471 2.700 -9.576 1.00 97.75 94 ASN A O 1
ATOM 757 N N . SER A 1 95 ? -10.057 2.910 -7.979 1.00 97.56 95 SER A N 1
ATOM 758 C CA . SER A 1 95 ? -11.127 2.134 -8.620 1.00 97.56 95 SER A CA 1
ATOM 759 C C . SER A 1 95 ? -11.319 2.496 -10.089 1.00 97.56 95 SER A C 1
ATOM 761 O O . SER A 1 95 ? -11.308 1.604 -10.925 1.00 97.56 95 SER A O 1
ATOM 763 N N . TYR A 1 96 ? -11.350 3.788 -10.429 1.00 96.94 96 TYR A N 1
ATOM 764 C CA . TYR A 1 96 ? -11.469 4.253 -11.816 1.00 96.94 96 TYR A CA 1
ATOM 765 C C . TYR A 1 96 ? -10.434 3.616 -12.763 1.00 96.94 96 TYR A C 1
ATOM 767 O O . TYR A 1 96 ? -10.792 3.053 -13.797 1.00 96.94 96 TYR A O 1
ATOM 775 N N . PHE A 1 97 ? -9.145 3.654 -12.407 1.00 96.88 97 PHE A N 1
ATOM 776 C CA . PHE A 1 97 ? -8.089 3.072 -13.245 1.00 96.88 97 PHE A CA 1
ATOM 777 C C . PHE A 1 97 ? -8.124 1.544 -13.232 1.00 96.88 97 PHE A C 1
ATOM 779 O O . PHE A 1 97 ? -7.812 0.911 -14.236 1.00 96.88 97 PHE A O 1
ATOM 786 N N . ILE A 1 98 ? -8.477 0.953 -12.092 1.00 98.12 98 ILE A N 1
ATOM 787 C CA . ILE A 1 98 ? -8.565 -0.497 -11.923 1.00 98.12 98 ILE A CA 1
ATOM 788 C C . ILE A 1 98 ? -9.695 -1.057 -12.796 1.00 98.12 98 ILE A C 1
ATOM 790 O O . ILE A 1 98 ? -9.468 -2.002 -13.545 1.00 98.12 98 ILE A O 1
ATOM 794 N N . GLU A 1 99 ? -10.879 -0.449 -12.764 1.00 98.12 99 GLU A N 1
ATOM 795 C CA . GLU A 1 99 ? -12.040 -0.839 -13.569 1.00 98.12 99 GLU A CA 1
ATOM 796 C C . GLU A 1 99 ? -11.765 -0.702 -15.068 1.00 98.12 99 GLU A C 1
ATOM 798 O O . GLU A 1 99 ? -12.016 -1.640 -15.823 1.00 98.12 99 GLU A O 1
ATOM 803 N N . GLN A 1 100 ? -11.159 0.412 -15.498 1.00 97.50 100 GLN A N 1
ATOM 804 C CA . GLN A 1 100 ? -10.752 0.604 -16.897 1.00 97.50 100 GLN A CA 1
ATOM 805 C C . GLN A 1 100 ? -9.748 -0.446 -17.387 1.00 97.50 100 GLN A C 1
ATOM 807 O O . GLN A 1 100 ? -9.702 -0.754 -18.576 1.00 97.50 100 GLN A O 1
ATOM 812 N N . ASN A 1 101 ? -8.968 -1.018 -16.473 1.00 98.06 101 ASN A N 1
ATOM 813 C CA . ASN A 1 101 ? -7.983 -2.054 -16.755 1.00 98.06 101 ASN A CA 1
ATOM 814 C C . ASN A 1 101 ? -8.500 -3.467 -16.436 1.00 98.06 101 ASN A C 1
ATOM 816 O O . ASN A 1 101 ? -7.707 -4.367 -16.158 1.00 98.06 101 ASN A O 1
ATOM 820 N N . ASN A 1 102 ? -9.821 -3.681 -16.476 1.00 98.06 102 ASN A N 1
ATOM 821 C CA . ASN A 1 102 ? -10.477 -4.965 -16.201 1.00 98.06 102 ASN A CA 1
ATOM 822 C C . ASN A 1 102 ? -10.061 -5.578 -14.859 1.00 98.06 102 ASN A C 1
ATOM 824 O O . ASN A 1 102 ? -9.822 -6.780 -14.754 1.00 98.06 102 ASN A O 1
ATOM 828 N N . TYR A 1 103 ? -9.965 -4.740 -13.831 1.00 98.44 103 TYR A N 1
ATOM 829 C CA . TYR A 1 103 ? -9.634 -5.133 -12.465 1.00 98.44 103 TYR A CA 1
ATOM 830 C C . TYR A 1 103 ? -8.228 -5.727 -12.296 1.00 98.44 103 TYR A C 1
ATOM 832 O O . TYR A 1 103 ? -7.908 -6.276 -11.241 1.00 98.44 103 TYR A O 1
ATOM 840 N N . LEU A 1 104 ? -7.358 -5.590 -13.304 1.00 98.38 104 LEU A N 1
ATOM 841 C CA . LEU A 1 104 ? -5.994 -6.095 -13.254 1.00 98.38 104 LEU A CA 1
ATOM 842 C C . LEU A 1 104 ? -5.158 -5.290 -12.261 1.00 98.38 104 LEU A C 1
ATOM 844 O O . LEU A 1 104 ? -4.911 -4.093 -12.445 1.00 98.38 104 LEU A O 1
ATOM 848 N N . VAL A 1 105 ? -4.652 -5.986 -11.243 1.00 98.56 105 VAL A N 1
ATOM 849 C CA . VAL A 1 105 ? -3.703 -5.445 -10.268 1.00 98.56 105 VAL A CA 1
ATOM 850 C C . VAL A 1 105 ? -2.467 -6.337 -10.208 1.00 98.56 105 VAL A C 1
ATOM 852 O O . VAL A 1 105 ? -2.562 -7.558 -10.137 1.00 98.56 105 VAL A O 1
ATOM 855 N N . LEU A 1 106 ? -1.294 -5.712 -10.231 1.00 98.56 106 LEU A N 1
ATOM 856 C CA . LEU A 1 106 ? 0.016 -6.332 -10.052 1.00 98.56 106 LEU A CA 1
ATOM 857 C C . LEU A 1 106 ? 0.504 -6.036 -8.635 1.00 98.56 106 LEU A C 1
ATOM 859 O O . LEU A 1 106 ? 0.677 -4.869 -8.284 1.00 98.56 106 LEU A O 1
ATOM 863 N N . ALA A 1 107 ? 0.765 -7.072 -7.844 1.00 98.56 107 ALA A N 1
ATOM 864 C CA . ALA A 1 107 ? 1.341 -6.970 -6.508 1.00 98.56 107 ALA A CA 1
ATOM 865 C C . ALA A 1 107 ? 2.822 -7.365 -6.536 1.00 98.56 107 ALA A C 1
ATOM 867 O O . ALA A 1 107 ? 3.168 -8.545 -6.588 1.00 98.56 107 ALA A O 1
ATOM 868 N N . ARG A 1 108 ? 3.709 -6.369 -6.491 1.00 98.06 108 ARG A N 1
ATOM 869 C CA . ARG A 1 108 ? 5.158 -6.579 -6.441 1.00 98.06 108 ARG A CA 1
ATOM 870 C C . ARG A 1 108 ? 5.642 -6.701 -5.014 1.00 98.06 108 ARG A C 1
ATOM 872 O O . ARG A 1 108 ? 5.696 -5.697 -4.305 1.00 98.06 108 ARG A O 1
ATOM 879 N N . LEU A 1 109 ? 6.059 -7.903 -4.645 1.00 97.12 109 LEU A N 1
ATOM 880 C CA . LEU A 1 109 ? 6.581 -8.210 -3.322 1.00 97.12 109 LEU A CA 1
ATOM 881 C C . LEU A 1 109 ? 7.999 -7.663 -3.160 1.00 97.12 109 LEU A C 1
ATOM 883 O O . LEU A 1 109 ? 8.819 -7.733 -4.080 1.00 97.12 109 LEU A O 1
ATOM 887 N N . ARG A 1 110 ? 8.285 -7.130 -1.973 1.00 95.00 110 ARG A N 1
ATOM 888 C CA . ARG A 1 110 ? 9.630 -6.795 -1.511 1.00 95.00 110 ARG A CA 1
ATOM 889 C C . ARG A 1 110 ? 9.786 -7.174 -0.056 1.00 95.00 110 ARG A C 1
ATOM 891 O O . ARG A 1 110 ? 9.068 -6.667 0.802 1.00 95.00 110 ARG A O 1
ATOM 898 N N . GLU A 1 111 ? 10.731 -8.059 0.205 1.00 92.25 111 GLU A N 1
ATOM 899 C CA . GLU A 1 111 ? 11.027 -8.519 1.558 1.00 92.25 111 GLU A CA 1
ATOM 900 C C . GLU A 1 111 ? 11.688 -7.392 2.385 1.00 92.25 111 GLU A C 1
ATOM 902 O O . GLU A 1 111 ? 12.465 -6.591 1.858 1.00 92.25 111 GLU A O 1
ATOM 907 N N . ARG A 1 112 ? 11.315 -7.272 3.668 1.00 89.38 112 ARG A N 1
ATOM 908 C CA . ARG A 1 112 ? 11.716 -6.175 4.575 1.00 89.38 112 ARG A CA 1
ATOM 909 C C . ARG A 1 112 ? 12.802 -6.574 5.591 1.00 89.38 112 ARG A C 1
ATOM 911 O O . ARG A 1 112 ? 12.747 -6.142 6.739 1.00 89.38 112 ARG A O 1
ATOM 918 N N . ASN A 1 113 ? 13.788 -7.377 5.192 1.00 80.06 113 ASN A N 1
ATOM 919 C CA . ASN A 1 113 ? 14.864 -7.913 6.045 1.00 80.06 113 ASN A CA 1
ATOM 920 C C . ASN A 1 113 ? 14.352 -8.625 7.312 1.00 80.06 113 ASN A C 1
ATOM 922 O O . ASN A 1 113 ? 14.929 -8.543 8.392 1.00 80.06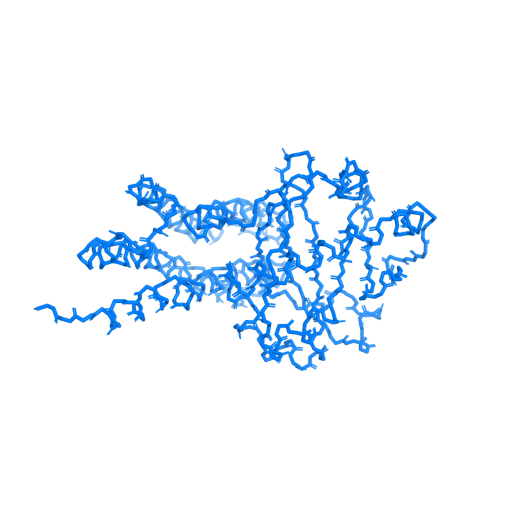 113 ASN A O 1
ATOM 926 N N . SER A 1 114 ? 13.231 -9.311 7.171 1.00 78.19 114 SER A N 1
ATOM 927 C CA . SER A 1 114 ? 12.467 -10.012 8.200 1.00 78.19 114 SER A CA 1
ATOM 928 C C . SER A 1 114 ? 12.561 -11.539 8.096 1.00 78.19 114 SER A C 1
ATOM 930 O O . SER A 1 114 ? 11.860 -12.245 8.819 1.00 78.19 114 SER A O 1
ATOM 932 N N . GLY A 1 115 ? 13.378 -12.053 7.170 1.00 78.12 115 GLY A N 1
ATOM 933 C CA . GLY A 1 115 ? 13.468 -13.484 6.879 1.00 78.12 115 GLY A CA 1
ATOM 934 C C . GLY A 1 115 ? 12.223 -14.030 6.178 1.00 78.12 115 GLY A C 1
ATOM 935 O O . GLY A 1 115 ? 11.867 -15.182 6.389 1.00 78.12 115 GLY A O 1
ATOM 936 N N . GLY A 1 116 ? 11.535 -13.204 5.382 1.00 80.88 116 GLY A N 1
ATOM 937 C CA . GLY A 1 116 ? 10.349 -13.623 4.633 1.00 80.88 116 GLY A CA 1
ATOM 938 C C . GLY A 1 116 ? 9.026 -13.487 5.381 1.00 80.88 116 GLY A C 1
ATOM 939 O O . GLY A 1 116 ? 8.028 -14.033 4.929 1.00 80.88 116 GLY A O 1
ATOM 940 N N . ARG A 1 117 ? 8.986 -12.767 6.508 1.00 90.31 117 ARG A N 1
ATOM 941 C CA . ARG A 1 117 ? 7.763 -12.554 7.298 1.00 90.31 117 ARG A CA 1
ATOM 942 C C . ARG A 1 117 ? 6.962 -11.333 6.846 1.00 90.31 117 ARG A C 1
ATOM 944 O O . ARG A 1 117 ? 5.742 -11.408 6.735 1.00 90.31 117 ARG A O 1
ATOM 951 N N . ILE A 1 118 ? 7.639 -10.209 6.638 1.00 94.06 118 ILE A N 1
ATOM 952 C CA . ILE A 1 118 ? 7.048 -8.906 6.339 1.00 94.06 118 ILE A CA 1
ATOM 953 C C . ILE A 1 118 ? 7.425 -8.499 4.920 1.00 94.06 118 ILE A C 1
ATOM 955 O O . ILE A 1 118 ? 8.602 -8.509 4.545 1.00 94.06 118 ILE A O 1
ATOM 959 N N . TYR A 1 119 ? 6.423 -8.071 4.158 1.00 96.62 119 TYR A N 1
ATOM 960 C CA . TYR A 1 119 ? 6.606 -7.577 2.799 1.00 96.62 119 TYR A CA 1
ATOM 961 C C . TYR A 1 119 ? 6.065 -6.158 2.654 1.00 96.62 119 TYR A C 1
ATOM 963 O O . TYR A 1 119 ? 4.945 -5.868 3.070 1.00 96.62 119 TYR A O 1
ATOM 971 N N . GLU A 1 120 ? 6.853 -5.291 2.016 1.00 96.88 120 GLU A N 1
ATOM 972 C CA . GLU A 1 120 ? 6.344 -4.105 1.322 1.00 96.88 120 GLU A CA 1
ATOM 973 C C . GLU A 1 120 ? 5.826 -4.575 -0.039 1.00 96.88 120 GLU A C 1
ATOM 975 O O . GLU A 1 120 ? 6.546 -5.234 -0.791 1.00 96.88 120 GLU A O 1
ATOM 980 N N . ILE A 1 121 ? 4.593 -4.224 -0.382 1.00 98.19 121 ILE A N 1
ATOM 981 C CA . ILE A 1 121 ? 3.993 -4.572 -1.665 1.00 98.19 121 ILE A CA 1
ATOM 982 C C . ILE A 1 121 ? 3.737 -3.299 -2.443 1.00 98.19 121 ILE A C 1
ATOM 984 O O . ILE A 1 121 ? 3.033 -2.407 -1.978 1.00 98.19 121 ILE A O 1
ATOM 988 N N . LYS A 1 122 ? 4.301 -3.215 -3.647 1.00 98.19 122 LYS A N 1
ATOM 989 C CA . LYS A 1 122 ? 4.016 -2.129 -4.588 1.00 98.19 122 LYS A CA 1
ATOM 990 C C . LYS A 1 122 ? 2.943 -2.585 -5.553 1.00 98.19 122 LYS A C 1
ATOM 992 O O . LYS A 1 122 ? 3.121 -3.591 -6.237 1.00 98.19 122 LYS A O 1
ATOM 997 N N . PHE A 1 123 ? 1.868 -1.821 -5.624 1.00 98.56 123 PHE A N 1
ATOM 998 C CA . PHE A 1 123 ? 0.731 -2.128 -6.464 1.00 98.56 123 PHE A CA 1
ATOM 999 C C . PHE A 1 123 ? 0.747 -1.303 -7.738 1.00 98.56 123 PHE A C 1
ATOM 1001 O O . PHE A 1 123 ? 1.058 -0.104 -7.740 1.00 98.56 123 PHE A O 1
ATOM 1008 N N . TYR A 1 124 ? 0.364 -1.957 -8.825 1.00 98.44 124 TYR A N 1
ATOM 1009 C CA . TYR A 1 124 ? 0.203 -1.331 -10.124 1.00 98.44 124 TYR A CA 1
ATOM 1010 C C . TYR A 1 124 ? -1.054 -1.846 -10.817 1.00 98.44 124 TYR A C 1
ATOM 1012 O O . TYR A 1 124 ? -1.517 -2.941 -10.518 1.00 98.44 124 TYR A O 1
ATOM 1020 N N . THR A 1 125 ? -1.563 -1.092 -11.782 1.00 98.31 125 THR A N 1
ATOM 1021 C CA . THR A 1 125 ? -2.577 -1.552 -12.736 1.00 98.31 125 THR A CA 1
ATOM 1022 C C . THR A 1 125 ? -2.086 -1.309 -14.163 1.00 98.31 125 THR A C 1
ATOM 1024 O O . THR A 1 125 ? -1.189 -0.489 -14.387 1.00 98.31 125 THR A O 1
ATOM 1027 N N . HIS A 1 126 ? -2.603 -2.066 -15.125 1.00 97.31 126 HIS A N 1
ATOM 1028 C CA . HIS A 1 126 ? -2.214 -1.970 -16.529 1.00 97.31 126 HIS A CA 1
ATOM 1029 C C . HIS A 1 126 ? -3.332 -2.508 -17.419 1.00 97.31 126 HIS A C 1
ATOM 1031 O O . HIS A 1 126 ? -3.975 -3.490 -17.057 1.00 97.31 126 HIS A O 1
ATOM 1037 N N . SER A 1 127 ? -3.492 -1.935 -18.613 1.00 95.88 127 SER A N 1
ATOM 1038 C CA . SER A 1 127 ? -4.329 -2.511 -19.668 1.00 95.88 127 SER A CA 1
ATOM 1039 C C . SER A 1 127 ? -3.924 -3.970 -19.936 1.00 95.88 127 SER A C 1
ATOM 1041 O O . SER A 1 127 ? -2.757 -4.208 -20.275 1.00 95.88 127 SER A O 1
ATOM 1043 N N . PRO A 1 128 ? -4.840 -4.951 -19.827 1.00 93.62 128 PRO A N 1
ATOM 1044 C CA . PRO A 1 128 ? -4.517 -6.357 -20.071 1.00 93.62 128 PRO A CA 1
ATOM 1045 C C . PRO A 1 128 ? -3.994 -6.621 -21.486 1.00 93.62 128 PRO A C 1
ATOM 1047 O O . PRO A 1 128 ? -3.081 -7.424 -21.664 1.00 93.62 128 PRO A O 1
ATOM 1050 N N . ALA A 1 129 ? -4.526 -5.908 -22.486 1.00 93.56 129 ALA A N 1
ATOM 1051 C CA . ALA A 1 129 ? -4.137 -6.064 -23.889 1.00 93.56 129 ALA A CA 1
ATOM 1052 C C . ALA A 1 129 ? -2.682 -5.644 -24.156 1.00 93.56 129 ALA A C 1
ATOM 1054 O O . ALA A 1 129 ? -2.038 -6.149 -25.072 1.00 93.56 129 ALA A O 1
ATOM 1055 N N . GLU A 1 130 ? -2.154 -4.728 -23.345 1.00 93.69 130 GLU A N 1
ATOM 1056 C CA . GLU A 1 130 ? -0.815 -4.171 -23.520 1.00 93.69 130 GLU A CA 1
ATOM 1057 C C . GLU A 1 130 ? 0.190 -4.684 -22.482 1.00 93.69 130 GLU A C 1
ATOM 1059 O O . GLU A 1 130 ? 1.373 -4.369 -22.590 1.00 93.69 130 GLU A O 1
ATOM 1064 N N . LEU A 1 131 ? -0.235 -5.486 -21.498 1.00 92.56 131 LEU A N 1
ATOM 1065 C CA . LEU A 1 131 ? 0.587 -5.874 -20.345 1.00 92.56 131 LEU A CA 1
ATOM 1066 C C . LEU A 1 131 ? 1.950 -6.464 -20.743 1.00 92.56 131 LEU A C 1
ATOM 1068 O O . LEU A 1 131 ? 2.964 -6.129 -20.133 1.00 92.56 131 LEU A O 1
ATOM 1072 N N . LEU A 1 132 ? 1.982 -7.328 -21.762 1.00 91.12 132 LEU A N 1
ATOM 1073 C CA . LEU A 1 132 ? 3.213 -7.981 -22.228 1.00 91.12 132 LEU A CA 1
ATOM 1074 C C . LEU A 1 132 ? 4.004 -7.126 -23.226 1.00 91.12 132 LEU A C 1
ATOM 1076 O O . LEU A 1 132 ? 5.223 -7.239 -23.302 1.00 91.12 132 LEU A O 1
ATOM 1080 N N . LEU A 1 133 ? 3.327 -6.248 -23.971 1.00 90.75 133 LEU A N 1
ATOM 1081 C CA . LEU A 1 133 ? 3.939 -5.414 -25.011 1.00 90.75 133 LEU A CA 1
ATOM 1082 C C . LEU A 1 133 ? 4.557 -4.136 -24.435 1.00 90.75 133 LEU A C 1
ATOM 1084 O O . LEU A 1 133 ? 5.593 -3.669 -24.904 1.00 90.75 133 LEU A O 1
ATOM 1088 N N . ARG A 1 134 ? 3.914 -3.566 -23.415 1.00 91.75 134 ARG A N 1
ATOM 1089 C CA . ARG A 1 134 ? 4.234 -2.266 -22.817 1.00 91.75 134 ARG A CA 1
ATOM 1090 C C . ARG A 1 134 ? 4.325 -2.330 -21.299 1.00 91.75 134 ARG A C 1
ATOM 1092 O O . ARG A 1 134 ? 4.069 -1.353 -20.620 1.00 91.75 134 ARG A O 1
ATOM 1099 N N . TYR A 1 135 ? 4.805 -3.443 -20.750 1.00 89.25 135 TYR A N 1
ATOM 1100 C CA . TYR A 1 135 ? 4.932 -3.705 -19.306 1.00 89.25 135 TYR A CA 1
ATOM 1101 C C . TYR A 1 135 ? 5.481 -2.545 -18.434 1.00 89.25 135 TYR A C 1
ATOM 1103 O O . TYR A 1 135 ? 5.229 -2.466 -17.222 1.00 89.25 135 TYR A O 1
ATOM 1111 N N . ARG A 1 136 ? 6.300 -1.654 -19.005 1.00 90.12 136 ARG A N 1
ATOM 1112 C CA . ARG A 1 136 ? 6.867 -0.489 -18.306 1.00 90.12 136 ARG A CA 1
ATOM 1113 C C . ARG A 1 136 ? 5.860 0.646 -18.086 1.00 90.12 136 ARG A C 1
ATOM 1115 O O . ARG A 1 136 ? 6.082 1.423 -17.159 1.00 90.12 136 ARG A O 1
ATOM 1122 N N . ASP A 1 137 ? 4.763 0.668 -18.833 1.00 92.38 137 ASP A N 1
ATOM 1123 C CA . ASP A 1 137 ? 3.736 1.717 -18.830 1.00 92.38 137 ASP A CA 1
ATOM 1124 C C . ASP A 1 137 ? 2.683 1.508 -17.728 1.00 92.38 137 ASP A C 1
ATOM 1126 O O . ASP A 1 137 ? 1.731 2.276 -17.606 1.00 92.38 137 ASP A O 1
ATOM 1130 N N . LYS A 1 138 ? 2.873 0.497 -16.866 1.00 94.81 138 LYS A N 1
ATOM 1131 C CA . LYS A 1 138 ? 1.997 0.249 -15.714 1.00 94.81 138 LYS A CA 1
ATOM 1132 C C . LYS A 1 138 ? 1.844 1.486 -14.839 1.00 94.81 138 LYS A C 1
ATOM 1134 O O . LYS A 1 138 ? 2.813 2.155 -14.462 1.00 94.81 138 LYS A O 1
ATOM 1139 N N . ILE A 1 139 ? 0.611 1.704 -14.419 1.00 96.12 139 ILE A N 1
ATOM 1140 C CA . ILE A 1 139 ? 0.217 2.796 -13.546 1.00 96.12 139 ILE A CA 1
ATOM 1141 C C . ILE A 1 139 ? 0.483 2.355 -12.113 1.00 96.12 139 ILE A C 1
ATOM 1143 O O . ILE A 1 139 ? -0.035 1.340 -11.657 1.00 96.12 139 ILE A O 1
ATOM 1147 N N . TYR A 1 140 ? 1.312 3.104 -11.394 1.00 97.62 140 TYR A N 1
ATOM 1148 C CA . TYR A 1 140 ? 1.525 2.884 -9.966 1.00 97.62 140 TYR A CA 1
ATOM 1149 C C . TYR A 1 140 ? 0.300 3.355 -9.185 1.00 97.62 140 TYR A C 1
ATOM 1151 O O . TYR A 1 140 ? -0.077 4.519 -9.308 1.00 97.62 140 TYR A O 1
ATOM 1159 N N . ILE A 1 141 ? -0.293 2.472 -8.378 1.00 97.06 141 ILE A N 1
ATOM 1160 C CA . ILE A 1 141 ? -1.484 2.814 -7.584 1.00 97.06 141 ILE A CA 1
ATOM 1161 C C . ILE A 1 141 ? -1.163 3.031 -6.106 1.00 97.06 141 ILE A C 1
ATOM 1163 O O . ILE A 1 141 ? -1.900 3.757 -5.449 1.00 97.06 141 ILE A O 1
ATOM 1167 N N . GLY A 1 142 ? -0.047 2.495 -5.598 1.00 97.62 142 GLY A N 1
ATOM 1168 C CA . GLY A 1 142 ? 0.451 2.761 -4.244 1.00 97.62 142 GLY A CA 1
ATOM 1169 C C . GLY A 1 142 ? 1.237 1.597 -3.646 1.00 97.62 142 GLY A C 1
ATOM 1170 O O . GLY A 1 142 ? 1.626 0.666 -4.356 1.00 97.62 142 GLY A O 1
ATOM 1171 N N . ARG A 1 143 ? 1.474 1.645 -2.334 1.00 97.31 143 ARG A N 1
ATOM 1172 C CA . ARG A 1 143 ? 2.126 0.570 -1.576 1.00 97.31 143 ARG A CA 1
ATOM 1173 C C . ARG A 1 143 ? 1.410 0.275 -0.269 1.00 97.31 143 ARG A C 1
ATOM 1175 O O . ARG A 1 143 ? 0.803 1.169 0.310 1.00 97.31 143 ARG A O 1
ATOM 1182 N N . ASP A 1 144 ? 1.528 -0.962 0.189 1.00 97.50 144 ASP A N 1
ATOM 1183 C CA . ASP A 1 144 ? 1.028 -1.406 1.491 1.00 97.50 144 ASP A CA 1
ATOM 1184 C C . ASP A 1 144 ? 1.940 -2.499 2.072 1.00 97.50 144 ASP A C 1
ATOM 1186 O O . ASP A 1 144 ? 2.878 -2.950 1.410 1.00 97.50 144 ASP A O 1
ATOM 1190 N N . PHE A 1 145 ? 1.679 -2.919 3.307 1.00 96.81 145 PHE A N 1
ATOM 1191 C CA . PHE A 1 145 ? 2.513 -3.852 4.060 1.00 96.81 145 PHE A CA 1
ATOM 1192 C C . PHE A 1 145 ? 1.727 -5.065 4.533 1.00 96.81 145 PHE A C 1
ATOM 1194 O O . PHE A 1 145 ? 0.622 -4.932 5.039 1.00 96.81 145 PHE A O 1
ATOM 1201 N N . ILE A 1 146 ? 2.308 -6.256 4.461 1.00 96.81 146 ILE A N 1
ATOM 1202 C CA . ILE A 1 146 ? 1.709 -7.450 5.072 1.00 96.81 146 ILE A CA 1
ATOM 1203 C C . ILE A 1 146 ? 2.710 -8.143 5.990 1.00 96.81 146 ILE A C 1
ATOM 1205 O O . ILE A 1 146 ? 3.909 -8.138 5.717 1.00 96.81 146 ILE A O 1
ATOM 1209 N N . ASP A 1 147 ? 2.204 -8.757 7.058 1.00 95.88 147 ASP A N 1
ATOM 1210 C CA . ASP A 1 147 ? 2.919 -9.738 7.877 1.00 95.88 147 ASP A CA 1
ATOM 1211 C C . ASP A 1 147 ? 2.233 -11.090 7.660 1.00 95.88 147 ASP A C 1
ATOM 1213 O O . ASP A 1 147 ? 1.060 -11.259 7.999 1.00 95.88 147 ASP A O 1
ATOM 1217 N N . LEU A 1 148 ? 2.955 -12.053 7.083 1.00 95.56 148 LEU A N 1
ATOM 1218 C CA . LEU A 1 148 ? 2.410 -13.371 6.751 1.00 95.56 148 LEU A CA 1
ATOM 1219 C C . LEU A 1 148 ? 1.884 -14.129 7.975 1.00 95.56 148 LEU A C 1
ATOM 1221 O O . LEU A 1 148 ? 0.979 -14.953 7.843 1.00 95.56 148 LEU A O 1
ATOM 1225 N N . PHE A 1 149 ? 2.418 -13.820 9.158 1.00 94.69 149 PHE A N 1
ATOM 1226 C CA . PHE A 1 149 ? 2.092 -14.477 10.419 1.00 94.69 149 PHE A CA 1
ATOM 1227 C C . PHE A 1 149 ? 1.120 -13.667 11.281 1.00 94.69 149 PHE A C 1
ATOM 1229 O O . PHE A 1 149 ? 0.647 -14.172 12.298 1.00 94.69 149 PHE A O 1
ATOM 1236 N N . ASN A 1 150 ? 0.808 -12.419 10.911 1.00 93.75 150 ASN A N 1
ATOM 1237 C CA . ASN A 1 150 ? -0.105 -11.568 11.672 1.00 93.75 150 ASN A CA 1
ATOM 1238 C C . ASN A 1 150 ? -0.973 -10.713 10.749 1.00 93.75 150 ASN A C 1
ATOM 1240 O O . ASN A 1 150 ? -0.569 -9.644 10.301 1.00 93.75 150 ASN A O 1
ATOM 1244 N N . PHE A 1 151 ? -2.223 -11.136 10.556 1.00 95.19 151 PHE A N 1
ATOM 1245 C CA . PHE A 1 151 ? -3.200 -10.339 9.813 1.00 95.19 151 PHE A CA 1
ATOM 1246 C C . PHE A 1 151 ? -3.543 -9.017 10.519 1.00 95.19 151 PHE A C 1
ATOM 1248 O O . PHE A 1 151 ? -3.683 -7.976 9.883 1.00 95.19 151 PHE A O 1
ATOM 1255 N N . ARG A 1 152 ? -3.706 -9.049 11.850 1.00 94.50 152 ARG A N 1
ATOM 1256 C CA . ARG A 1 152 ? -4.114 -7.869 12.621 1.00 94.50 152 ARG A CA 1
ATOM 1257 C C . ARG A 1 152 ? -2.929 -6.924 12.791 1.00 94.50 152 ARG A C 1
ATOM 1259 O O . ARG A 1 152 ? -1.936 -7.287 13.415 1.00 94.50 152 ARG A O 1
ATOM 1266 N N . ARG A 1 153 ? -3.070 -5.690 12.311 1.00 95.00 153 ARG A N 1
ATOM 1267 C CA . ARG A 1 153 ? -2.033 -4.660 12.441 1.00 95.00 153 ARG A CA 1
ATOM 1268 C C . ARG A 1 153 ? -2.219 -3.848 13.718 1.00 95.00 153 ARG A C 1
ATOM 1270 O O . ARG A 1 153 ? -3.332 -3.400 14.010 1.00 95.00 153 ARG A O 1
ATOM 1277 N N . LYS A 1 154 ? -1.135 -3.648 14.473 1.00 95.75 154 LYS A N 1
ATOM 1278 C CA . LYS A 1 154 ? -1.135 -2.724 15.617 1.00 95.75 154 LYS A CA 1
ATOM 1279 C C . LYS A 1 154 ? -1.362 -1.304 15.115 1.00 95.75 154 LYS A C 1
ATOM 1281 O O . LYS A 1 154 ? -0.821 -0.952 14.071 1.00 95.75 154 LYS A O 1
ATOM 1286 N N . TYR A 1 155 ? -2.136 -0.502 15.840 1.00 96.12 155 TYR A N 1
ATOM 1287 C CA . TYR A 1 155 ? -2.387 0.903 15.498 1.00 96.12 155 TYR A CA 1
ATOM 1288 C C . TYR A 1 155 ? -2.860 1.083 14.046 1.00 96.12 155 TYR A C 1
ATOM 1290 O O . TYR A 1 155 ? -2.407 1.993 13.355 1.00 96.12 155 TYR A O 1
ATOM 1298 N N . PHE A 1 156 ? -3.678 0.152 13.541 1.00 96.00 156 PHE A N 1
ATOM 1299 C CA . PHE A 1 156 ? -4.118 0.094 12.138 1.00 96.00 156 PHE A CA 1
ATOM 1300 C C . PHE A 1 156 ? -2.984 0.027 11.086 1.00 96.00 156 PHE A C 1
ATOM 1302 O O . PHE A 1 156 ? -3.225 0.275 9.909 1.00 96.00 156 PHE A O 1
ATOM 1309 N N . GLY A 1 157 ? -1.752 -0.333 11.468 1.00 95.50 157 GLY A N 1
ATOM 1310 C CA . GLY A 1 157 ? -0.587 -0.389 10.569 1.00 95.50 157 GLY A CA 1
ATOM 1311 C C . GLY A 1 157 ? 0.010 0.976 10.223 1.00 95.50 157 GLY A C 1
ATOM 1312 O O . GLY A 1 157 ? 0.794 1.095 9.285 1.00 95.50 157 GLY A O 1
ATOM 1313 N N . THR A 1 158 ? -0.377 2.017 10.961 1.00 96.19 158 THR A N 1
ATOM 1314 C CA . THR A 1 158 ? -0.019 3.407 10.656 1.00 96.19 158 THR A CA 1
ATOM 1315 C C . THR A 1 158 ? 1.485 3.658 10.784 1.00 96.19 158 THR A C 1
ATOM 1317 O O . THR A 1 158 ? 2.073 4.380 9.981 1.00 96.19 158 THR A O 1
ATOM 1320 N N . LYS A 1 159 ? 2.132 3.013 11.762 1.00 95.44 159 LYS A N 1
ATOM 1321 C CA . LYS A 1 159 ? 3.567 3.165 12.022 1.00 95.44 159 LYS A CA 1
ATOM 1322 C C . LYS A 1 159 ? 4.403 2.801 10.795 1.00 95.44 159 LYS A C 1
ATOM 1324 O O . LYS A 1 159 ? 5.270 3.569 10.391 1.00 95.44 159 LYS A O 1
ATOM 1329 N N . GLU A 1 160 ? 4.149 1.638 10.203 1.00 94.25 160 GLU A N 1
ATOM 1330 C CA . GLU A 1 160 ? 4.883 1.148 9.037 1.00 94.25 160 GLU A CA 1
ATOM 1331 C C . GLU A 1 160 ? 4.695 2.066 7.823 1.00 94.25 160 GLU A C 1
ATOM 1333 O O . GLU A 1 160 ? 5.656 2.328 7.100 1.00 94.25 160 GLU A O 1
ATOM 1338 N N . LEU A 1 161 ? 3.487 2.604 7.635 1.00 96.25 161 LEU A N 1
ATOM 1339 C CA . LEU A 1 161 ? 3.175 3.532 6.547 1.00 96.25 161 LEU A CA 1
ATOM 1340 C C . LEU A 1 161 ? 3.945 4.856 6.692 1.00 96.25 161 LEU A C 1
ATOM 1342 O O . LEU A 1 161 ? 4.554 5.307 5.724 1.00 96.25 161 LEU A O 1
ATOM 1346 N N . ILE A 1 162 ? 3.999 5.431 7.898 1.00 97.44 162 ILE A N 1
ATOM 1347 C CA . ILE A 1 162 ? 4.739 6.678 8.167 1.00 97.44 162 ILE A CA 1
ATOM 1348 C C . ILE A 1 162 ? 6.246 6.478 8.010 1.00 97.44 162 ILE A C 1
ATOM 1350 O O . ILE A 1 162 ? 6.911 7.258 7.330 1.00 97.44 162 ILE A O 1
ATOM 1354 N N . LEU A 1 163 ? 6.796 5.408 8.594 1.00 96.38 163 LEU A N 1
ATOM 1355 C CA . LEU A 1 163 ? 8.218 5.093 8.440 1.00 96.38 163 LEU A CA 1
ATOM 1356 C C . LEU A 1 163 ? 8.578 4.866 6.969 1.00 96.38 163 LEU A C 1
ATOM 1358 O O . LEU A 1 163 ? 9.647 5.281 6.527 1.00 96.38 163 LEU A O 1
ATOM 1362 N N . SER A 1 164 ? 7.668 4.267 6.195 1.00 96.06 164 SER A N 1
ATOM 1363 C CA . SER A 1 164 ? 7.862 4.114 4.759 1.00 96.06 164 SER A CA 1
ATOM 1364 C C . SER A 1 164 ? 7.957 5.448 4.029 1.00 96.06 164 SER A C 1
ATOM 1366 O O . SER A 1 164 ? 8.782 5.551 3.128 1.00 96.06 164 SER A O 1
ATOM 1368 N N . LEU A 1 165 ? 7.164 6.464 4.385 1.00 97.44 165 LEU A N 1
ATOM 1369 C CA . LEU A 1 165 ? 7.271 7.779 3.745 1.00 97.44 165 LEU A CA 1
ATOM 1370 C C . LEU A 1 165 ? 8.676 8.365 3.923 1.00 97.44 165 LEU A C 1
ATOM 1372 O O . LEU A 1 165 ? 9.309 8.709 2.926 1.00 97.44 165 LEU A O 1
ATOM 1376 N N . ALA A 1 166 ? 9.209 8.350 5.147 1.00 97.00 166 ALA A N 1
ATOM 1377 C CA . ALA A 1 166 ? 10.563 8.831 5.421 1.00 97.00 166 ALA A CA 1
ATOM 1378 C C . ALA A 1 166 ? 11.628 8.088 4.592 1.00 97.00 166 ALA A C 1
ATOM 1380 O O . ALA A 1 166 ? 12.385 8.707 3.851 1.00 97.00 166 ALA A O 1
ATOM 1381 N N . GLU A 1 167 ? 11.615 6.751 4.607 1.00 96.12 167 GLU A N 1
ATOM 1382 C CA . GLU A 1 167 ? 12.574 5.951 3.829 1.00 96.12 167 GLU A CA 1
ATOM 1383 C C . GLU A 1 167 ? 12.482 6.189 2.310 1.00 96.12 167 GLU A C 1
ATOM 1385 O O . GLU A 1 167 ? 13.441 5.983 1.562 1.00 96.12 167 GLU A O 1
ATOM 1390 N N . GLN A 1 168 ? 11.295 6.524 1.804 1.00 96.31 168 GLN A N 1
ATOM 1391 C CA . GLN A 1 168 ? 11.075 6.696 0.365 1.00 96.31 168 GLN A CA 1
ATOM 1392 C C . GLN A 1 168 ? 11.452 8.102 -0.075 1.00 96.31 168 GLN A C 1
ATOM 1394 O O . GLN A 1 168 ? 11.835 8.269 -1.235 1.00 96.31 168 GLN A O 1
ATOM 1399 N N . TYR A 1 169 ? 11.412 9.061 0.845 1.00 97.69 169 TYR A N 1
ATOM 1400 C CA . TYR A 1 169 ? 11.988 10.374 0.651 1.00 97.69 169 TYR A CA 1
ATOM 1401 C C . TYR A 1 169 ? 13.518 10.338 0.609 1.00 97.69 169 TYR A C 1
ATOM 1403 O O . TYR A 1 169 ? 14.093 10.886 -0.326 1.00 97.69 169 TYR A O 1
ATOM 1411 N N . ASP A 1 170 ? 14.175 9.578 1.492 1.00 96.56 170 ASP A N 1
ATOM 1412 C CA . ASP A 1 170 ? 15.633 9.375 1.421 1.00 96.56 170 ASP A CA 1
ATOM 1413 C C . ASP A 1 170 ? 16.045 8.848 0.030 1.00 96.56 170 ASP A C 1
ATOM 1415 O O . ASP A 1 170 ? 16.898 9.406 -0.660 1.00 96.56 170 ASP A O 1
ATOM 1419 N N . ARG A 1 171 ? 15.325 7.835 -0.472 1.00 95.25 171 ARG A N 1
ATOM 1420 C CA . ARG A 1 171 ? 15.531 7.295 -1.832 1.00 95.25 171 ARG A CA 1
ATOM 1421 C C . ARG A 1 171 ? 15.206 8.294 -2.944 1.00 95.25 171 ARG A C 1
ATOM 1423 O O . ARG A 1 171 ? 15.650 8.113 -4.081 1.00 95.25 171 ARG A O 1
ATOM 1430 N N . LEU A 1 172 ? 14.336 9.264 -2.682 1.00 95.94 172 LEU A N 1
ATOM 1431 C CA . LEU A 1 172 ? 13.987 10.322 -3.624 1.00 95.94 172 LEU A CA 1
ATOM 1432 C C . LEU A 1 172 ? 15.116 11.353 -3.700 1.00 95.94 172 LEU A C 1
ATOM 1434 O O . LEU A 1 172 ? 15.456 11.751 -4.813 1.00 95.94 172 LEU A O 1
ATOM 1438 N N . LEU A 1 173 ? 15.745 11.691 -2.570 1.00 94.94 173 LEU A N 1
ATOM 1439 C CA . LEU A 1 173 ? 16.945 12.527 -2.514 1.00 94.94 173 LEU A CA 1
ATOM 1440 C C . LEU A 1 173 ? 18.112 11.893 -3.277 1.00 94.94 173 LEU A C 1
ATOM 1442 O O . LEU A 1 173 ? 18.705 12.556 -4.129 1.00 94.94 173 LEU A O 1
ATOM 1446 N N . ASP A 1 174 ? 18.380 10.601 -3.068 1.00 94.44 174 ASP A N 1
ATOM 1447 C CA . ASP A 1 174 ? 19.427 9.880 -3.809 1.00 94.44 174 ASP A CA 1
ATOM 1448 C C . ASP A 1 174 ? 19.199 9.975 -5.326 1.00 94.44 174 ASP A C 1
ATOM 1450 O O . ASP A 1 174 ? 20.087 10.323 -6.107 1.00 94.44 174 ASP A O 1
ATOM 1454 N N . ARG A 1 175 ? 17.954 9.747 -5.762 1.00 94.50 175 ARG A N 1
ATOM 1455 C CA . ARG A 1 175 ? 17.578 9.849 -7.179 1.00 94.50 175 ARG A CA 1
ATOM 1456 C C . ARG A 1 175 ? 17.657 11.266 -7.721 1.00 94.50 175 ARG A C 1
ATOM 1458 O O . ARG A 1 175 ? 17.869 11.416 -8.922 1.00 94.50 175 ARG A O 1
ATOM 1465 N N . ALA A 1 176 ? 17.436 12.278 -6.888 1.00 93.94 176 ALA A N 1
ATOM 1466 C CA . ALA A 1 176 ? 17.552 13.669 -7.300 1.00 93.94 176 ALA A CA 1
ATOM 1467 C C . ALA A 1 176 ? 18.997 13.979 -7.694 1.00 93.94 176 ALA A C 1
ATOM 1469 O O . ALA A 1 176 ? 19.221 14.553 -8.757 1.00 93.94 176 ALA A O 1
ATOM 1470 N N . GLN A 1 177 ? 19.966 13.515 -6.897 1.00 90.38 177 GLN A N 1
ATOM 1471 C CA . GLN A 1 177 ? 21.394 13.683 -7.185 1.00 90.38 177 GLN A CA 1
ATOM 1472 C C . GLN A 1 177 ? 21.811 13.007 -8.496 1.00 90.38 177 GLN A C 1
ATOM 1474 O O . GLN A 1 177 ? 22.637 13.534 -9.233 1.00 90.38 177 GLN A O 1
ATOM 1479 N N . GLU A 1 178 ? 21.215 11.857 -8.817 1.00 91.88 178 GLU A N 1
ATOM 1480 C CA . GLU A 1 178 ? 21.515 11.120 -10.049 1.00 91.88 178 GLU A CA 1
ATOM 1481 C C . GLU A 1 178 ? 20.847 11.700 -11.306 1.00 91.88 178 GLU A C 1
ATOM 1483 O O . GLU A 1 178 ? 21.328 11.469 -12.417 1.00 91.88 178 GLU A O 1
ATOM 1488 N N . ARG A 1 179 ? 19.687 12.358 -11.166 1.00 92.69 179 ARG A N 1
ATOM 1489 C CA . ARG A 1 179 ? 18.777 12.627 -12.300 1.00 92.69 179 ARG A CA 1
ATOM 1490 C C . ARG A 1 179 ? 18.508 14.093 -12.579 1.00 92.69 179 ARG A C 1
ATOM 1492 O O . ARG A 1 179 ? 18.104 14.403 -13.695 1.00 92.69 179 ARG A O 1
ATOM 1499 N N . ILE A 1 180 ? 18.712 14.972 -11.606 1.00 91.50 180 ILE A N 1
ATOM 1500 C CA . ILE A 1 180 ? 18.569 16.414 -11.794 1.00 91.50 180 ILE A CA 1
ATOM 1501 C C . ILE A 1 180 ? 19.945 16.981 -12.130 1.00 91.50 180 ILE A C 1
ATOM 1503 O O . ILE A 1 180 ? 20.920 16.721 -11.431 1.00 91.50 180 ILE A O 1
ATOM 1507 N N . LYS A 1 181 ? 20.038 17.794 -13.187 1.00 86.50 181 LYS A N 1
ATOM 1508 C CA . LYS A 1 181 ? 21.322 18.385 -13.611 1.00 86.50 181 LYS A CA 1
ATOM 1509 C C . LYS A 1 181 ? 21.904 19.342 -12.570 1.00 86.50 181 LYS A C 1
ATOM 1511 O O . LYS A 1 181 ? 23.121 19.423 -12.428 1.00 86.50 181 LYS A O 1
ATOM 1516 N N . LYS A 1 182 ? 21.040 20.086 -11.874 1.00 89.06 182 LYS A N 1
ATOM 1517 C CA . LYS A 1 182 ? 21.411 21.054 -10.834 1.00 89.06 182 LYS A CA 1
ATOM 1518 C C . LYS A 1 182 ? 20.524 20.910 -9.588 1.00 89.06 182 LYS A C 1
ATOM 1520 O O . LYS A 1 182 ? 19.676 21.761 -9.334 1.00 89.06 182 LYS A O 1
ATOM 1525 N N . PRO A 1 183 ? 20.723 19.861 -8.772 1.00 87.56 183 PRO A N 1
ATOM 1526 C CA . PRO A 1 183 ? 19.889 19.603 -7.593 1.00 87.56 183 PRO A CA 1
ATOM 1527 C C . PRO A 1 183 ? 19.881 20.764 -6.585 1.00 87.56 183 PRO A C 1
ATOM 1529 O O . PRO A 1 183 ? 18.910 20.956 -5.861 1.00 87.56 183 PRO A O 1
ATOM 1532 N N . THR A 1 184 ? 20.951 21.566 -6.556 1.00 89.19 184 THR A N 1
ATOM 1533 C CA . THR A 1 184 ? 21.098 22.731 -5.672 1.00 89.19 184 THR A CA 1
ATOM 1534 C C . THR A 1 184 ? 20.056 23.821 -5.909 1.00 89.19 184 THR A C 1
ATOM 1536 O O . THR A 1 184 ? 19.775 24.570 -4.979 1.00 89.19 184 THR A O 1
ATOM 1539 N N . GLU A 1 185 ? 19.482 23.917 -7.114 1.00 91.75 185 GLU A N 1
ATOM 1540 C CA . GLU A 1 185 ? 18.421 24.889 -7.428 1.00 91.75 185 GLU A CA 1
ATOM 1541 C C . GLU A 1 185 ? 17.110 24.567 -6.688 1.00 91.75 185 GLU A C 1
ATOM 1543 O O . GLU A 1 185 ? 16.303 25.459 -6.456 1.00 91.75 185 GLU A O 1
ATOM 1548 N N . TYR A 1 186 ? 16.939 23.321 -6.235 1.00 94.81 186 TYR A N 1
ATOM 1549 C CA . TYR A 1 186 ? 15.748 22.841 -5.526 1.00 94.81 186 TYR A CA 1
ATOM 1550 C C . TYR A 1 186 ? 16.002 22.585 -4.034 1.00 94.81 186 TYR A C 1
ATOM 1552 O O . TYR A 1 186 ? 15.214 21.918 -3.367 1.00 94.81 186 TYR A O 1
ATOM 1560 N N . LYS A 1 187 ? 17.128 23.077 -3.497 1.00 93.81 187 LYS A N 1
ATOM 1561 C CA . LYS A 1 187 ? 17.560 22.772 -2.127 1.00 93.81 187 LYS A CA 1
ATOM 1562 C C . LYS A 1 187 ? 16.520 23.169 -1.072 1.00 93.81 187 LYS A C 1
ATOM 1564 O O . LYS A 1 187 ? 16.344 22.400 -0.136 1.00 93.81 187 LYS A O 1
ATOM 1569 N N . SER A 1 188 ? 15.856 24.318 -1.221 1.00 95.62 188 SER A N 1
ATOM 1570 C CA . SER A 1 188 ? 14.832 24.778 -0.269 1.00 95.62 188 SER A CA 1
ATOM 1571 C C . SER A 1 188 ? 13.678 23.783 -0.162 1.00 95.62 188 SER A C 1
ATOM 1573 O O . SER A 1 188 ? 13.427 23.293 0.928 1.00 95.62 188 SER A O 1
ATOM 1575 N N . TYR A 1 189 ? 13.108 23.357 -1.294 1.00 96.50 189 TYR A N 1
ATOM 1576 C CA . TYR A 1 189 ? 12.042 22.349 -1.329 1.00 96.50 189 TYR A CA 1
ATOM 1577 C C . TYR A 1 189 ? 12.472 21.025 -0.699 1.00 96.50 189 TYR A C 1
ATOM 1579 O O . TYR A 1 189 ? 11.714 20.394 0.031 1.00 96.50 189 TYR A O 1
ATOM 1587 N N . PHE A 1 190 ? 13.712 20.591 -0.952 1.00 96.56 190 PHE A N 1
ATOM 1588 C CA . PHE A 1 190 ? 14.214 19.380 -0.311 1.00 96.56 190 PHE A CA 1
ATOM 1589 C C . PHE A 1 190 ? 14.374 19.533 1.211 1.00 96.56 190 PHE A C 1
ATOM 1591 O O . PHE A 1 190 ? 14.246 18.550 1.939 1.00 96.56 190 PHE A O 1
ATOM 1598 N N . GLN A 1 191 ? 14.680 20.732 1.702 1.00 96.81 191 GLN A N 1
ATOM 1599 C CA . GLN A 1 191 ? 14.773 21.002 3.135 1.00 96.81 191 GLN A CA 1
ATOM 1600 C C . GLN A 1 191 ? 13.385 21.078 3.772 1.00 96.81 191 GLN A C 1
ATOM 1602 O O . GLN A 1 191 ? 13.147 20.366 4.740 1.00 96.81 191 GLN A O 1
ATOM 1607 N N . GLU A 1 192 ? 12.462 21.830 3.176 1.00 97.75 192 GLU A N 1
ATOM 1608 C CA . GLU A 1 192 ? 11.075 21.978 3.639 1.00 97.75 192 GLU A CA 1
ATOM 1609 C C . GLU A 1 192 ? 10.379 20.613 3.732 1.00 97.75 192 GLU A C 1
ATOM 1611 O O . GLU A 1 192 ? 9.931 20.212 4.803 1.00 97.75 192 GLU A O 1
ATOM 1616 N N . ILE A 1 193 ? 10.421 19.807 2.662 1.00 98.25 193 ILE A N 1
ATOM 1617 C CA . ILE A 1 193 ? 9.819 18.465 2.672 1.00 98.25 193 ILE A CA 1
ATOM 1618 C C . ILE A 1 193 ? 10.489 17.558 3.721 1.00 98.25 193 ILE A C 1
ATOM 1620 O O . ILE A 1 193 ? 9.814 16.761 4.375 1.00 98.25 193 ILE A O 1
ATOM 1624 N N . GLN A 1 194 ? 11.813 17.652 3.901 1.00 98.06 194 GLN A N 1
ATOM 1625 C CA . GLN A 1 194 ? 12.523 16.866 4.917 1.00 98.06 194 GLN A CA 1
ATOM 1626 C C . GLN A 1 194 ? 12.077 17.241 6.335 1.00 98.06 194 GLN A C 1
ATOM 1628 O O . GLN A 1 194 ? 11.936 16.354 7.182 1.00 98.06 194 GLN A O 1
ATOM 1633 N N . GLU A 1 195 ? 11.885 18.533 6.594 1.00 98.19 195 GLU A N 1
ATOM 1634 C CA . GLU A 1 195 ? 11.401 19.063 7.866 1.00 98.19 195 GLU A CA 1
ATOM 1635 C C . GLU A 1 195 ? 9.976 18.567 8.138 1.00 98.19 195 GLU A C 1
ATOM 1637 O O . GLU A 1 195 ? 9.768 17.917 9.164 1.00 98.19 195 GLU A O 1
ATOM 1642 N N . SER A 1 196 ? 9.052 18.699 7.176 1.00 98.19 196 SER A N 1
ATOM 1643 C CA . SER A 1 196 ? 7.674 18.197 7.304 1.00 98.19 196 SER A CA 1
ATOM 1644 C C . SER A 1 196 ? 7.610 16.687 7.556 1.00 98.19 196 SER A C 1
ATOM 1646 O O . SER A 1 196 ? 6.815 16.212 8.363 1.00 98.19 196 SER A O 1
ATOM 1648 N N . ILE A 1 197 ? 8.464 15.892 6.899 1.00 98.00 197 ILE A N 1
ATOM 1649 C CA . ILE A 1 197 ? 8.536 14.439 7.131 1.00 98.00 197 ILE A CA 1
ATOM 1650 C C . ILE A 1 197 ? 9.032 14.123 8.540 1.00 98.00 197 ILE A C 1
ATOM 1652 O O . ILE A 1 197 ? 8.528 13.194 9.174 1.00 98.00 197 ILE A O 1
ATOM 1656 N N . ASN A 1 198 ? 10.049 14.842 9.016 1.00 98.12 198 ASN A N 1
ATOM 1657 C CA . ASN A 1 198 ? 10.622 14.617 10.340 1.00 98.12 198 ASN A CA 1
ATOM 1658 C C . ASN A 1 198 ? 9.645 15.010 11.450 1.00 98.12 198 ASN A C 1
ATOM 1660 O O . ASN A 1 198 ? 9.551 14.283 12.442 1.00 98.12 198 ASN A O 1
ATOM 1664 N N . GLU A 1 199 ? 8.906 16.101 11.261 1.00 98.12 199 GLU A N 1
ATOM 1665 C CA . GLU A 1 199 ? 7.829 16.523 12.154 1.00 98.12 199 GLU A CA 1
ATOM 1666 C C . GLU A 1 199 ? 6.703 15.484 12.167 1.00 98.12 199 GLU A C 1
ATOM 1668 O O . GLU A 1 199 ? 6.461 14.874 13.209 1.00 98.12 199 GLU A O 1
ATOM 1673 N N . LEU A 1 200 ? 6.137 15.144 10.997 1.00 98.31 200 LEU A N 1
ATOM 1674 C CA . LEU A 1 200 ? 5.126 14.088 10.851 1.00 98.31 200 LEU A CA 1
ATOM 1675 C C . LEU A 1 200 ? 5.556 12.796 11.549 1.00 98.31 200 LEU A C 1
ATOM 1677 O O . LEU A 1 200 ? 4.782 12.180 12.279 1.00 98.31 200 LEU A O 1
ATOM 1681 N N . LYS A 1 201 ? 6.787 12.345 11.296 1.00 98.06 201 LYS A N 1
ATOM 1682 C CA . LYS A 1 201 ? 7.312 11.105 11.865 1.00 98.06 201 LYS A CA 1
ATOM 1683 C C . LYS A 1 201 ? 7.413 11.186 13.384 1.00 98.06 201 LYS A C 1
ATOM 1685 O O . LYS A 1 201 ? 7.080 10.203 14.040 1.00 98.06 201 LYS A O 1
ATOM 1690 N N . SER A 1 202 ? 7.914 12.289 13.930 1.00 98.00 202 SER A N 1
ATOM 1691 C CA . SER A 1 202 ? 8.119 12.430 15.375 1.00 98.00 202 SER A CA 1
ATOM 1692 C C . SER A 1 202 ? 6.774 12.471 16.092 1.00 98.00 202 SER A C 1
ATOM 1694 O O . SER A 1 202 ? 6.483 11.576 16.887 1.00 98.00 202 SER A O 1
ATOM 1696 N N . GLU A 1 203 ? 5.909 13.396 15.686 1.00 98.06 203 GLU A N 1
ATOM 1697 C CA . GLU A 1 203 ? 4.580 13.600 16.266 1.00 98.06 203 GLU A CA 1
ATOM 1698 C C . GLU A 1 203 ? 3.716 12.346 16.145 1.00 98.06 203 GLU A C 1
ATOM 1700 O O . GLU A 1 203 ? 3.133 11.861 17.116 1.00 98.06 203 GLU A O 1
ATOM 1705 N N . ALA A 1 204 ? 3.689 11.718 14.968 1.00 98.00 204 ALA A N 1
ATOM 1706 C CA . ALA A 1 204 ? 2.883 10.523 14.796 1.00 98.00 204 ALA A CA 1
ATOM 1707 C C . ALA A 1 204 ? 3.403 9.323 15.593 1.00 98.00 204 ALA A C 1
ATOM 1709 O O . ALA A 1 204 ? 2.602 8.492 16.020 1.00 98.00 204 ALA A O 1
ATOM 1710 N N . LEU A 1 205 ? 4.717 9.191 15.805 1.00 97.38 205 LEU A N 1
ATOM 1711 C CA . LEU A 1 205 ? 5.253 8.121 16.647 1.00 97.38 205 LEU A CA 1
ATOM 1712 C C . LEU A 1 205 ? 4.951 8.349 18.128 1.00 97.38 205 LEU A C 1
ATOM 1714 O O . LEU A 1 205 ? 4.717 7.362 18.826 1.00 97.38 205 LEU A O 1
ATOM 1718 N N . GL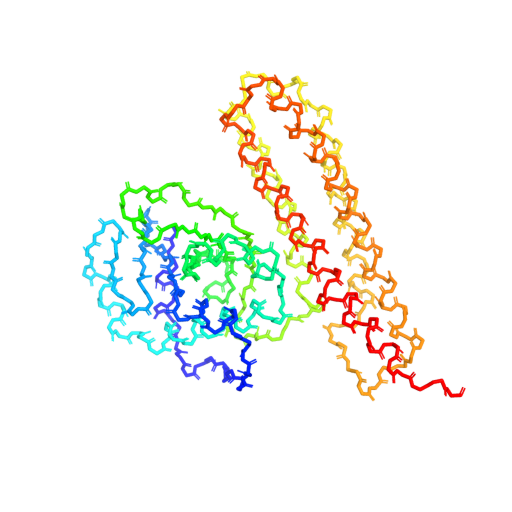U A 1 206 ? 4.947 9.595 18.595 1.00 97.94 206 GLU A N 1
ATOM 1719 C CA . GLU A 1 206 ? 4.528 9.945 19.956 1.00 97.94 206 GLU A CA 1
ATOM 1720 C C . GLU A 1 206 ? 3.041 9.649 20.164 1.00 97.94 206 GLU A C 1
ATOM 1722 O O . GLU A 1 206 ? 2.682 8.915 21.088 1.00 97.94 206 GLU A O 1
ATOM 1727 N N . ILE A 1 207 ? 2.190 10.094 19.234 1.00 97.81 207 ILE A N 1
ATOM 1728 C CA . ILE A 1 207 ? 0.757 9.785 19.232 1.00 97.81 207 ILE A CA 1
ATOM 1729 C C . ILE A 1 207 ? 0.532 8.269 19.219 1.00 97.81 207 ILE A C 1
ATOM 1731 O O . ILE A 1 207 ? -0.184 7.727 20.051 1.00 97.81 207 ILE A O 1
ATOM 1735 N N . ILE A 1 208 ? 1.165 7.531 18.306 1.00 96.38 208 ILE A N 1
ATOM 1736 C CA . ILE A 1 208 ? 0.978 6.075 18.214 1.00 96.38 208 ILE A CA 1
ATOM 1737 C C . ILE A 1 208 ? 1.396 5.363 19.512 1.00 96.38 208 ILE A C 1
ATOM 1739 O O . ILE A 1 208 ? 0.797 4.348 19.864 1.00 96.38 208 ILE A O 1
ATOM 1743 N N . GLN A 1 209 ? 2.405 5.864 20.229 1.00 94.31 209 GLN A N 1
ATOM 1744 C CA . GLN A 1 209 ? 2.848 5.272 21.494 1.00 94.31 209 GLN A CA 1
ATOM 1745 C C . GLN A 1 209 ? 1.868 5.490 22.650 1.00 94.31 209 GLN A C 1
ATOM 1747 O O . GLN A 1 209 ? 1.837 4.655 23.554 1.00 94.31 209 GLN A O 1
ATOM 1752 N N . SER A 1 210 ? 1.071 6.561 22.621 1.00 94.88 210 SER A N 1
ATOM 1753 C CA . SER A 1 210 ? 0.043 6.820 23.636 1.00 94.88 210 SER A CA 1
ATOM 1754 C C . SER A 1 210 ? -1.247 6.023 23.402 1.00 94.88 210 SER A C 1
ATOM 1756 O O . SER A 1 210 ? -2.009 5.789 24.339 1.00 94.88 210 SER A O 1
ATOM 1758 N N . LEU A 1 211 ? -1.480 5.554 22.173 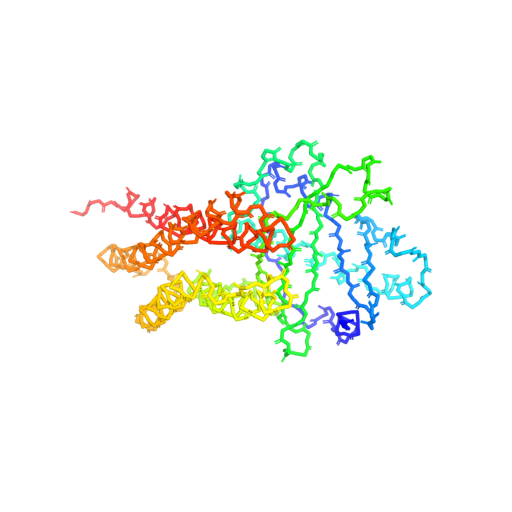1.00 95.56 211 LEU A N 1
ATOM 1759 C CA . LEU A 1 211 ? -2.673 4.798 21.795 1.00 95.56 211 LEU A CA 1
ATOM 1760 C C . LEU A 1 211 ? -2.604 3.314 22.213 1.00 95.56 211 LEU A C 1
ATOM 1762 O O . LEU A 1 211 ? -1.523 2.732 22.345 1.00 95.56 211 LEU A O 1
ATOM 1766 N N . PRO A 1 212 ? -3.751 2.623 22.353 1.00 94.56 212 PRO A N 1
ATOM 1767 C CA . PRO A 1 212 ? -3.755 1.172 22.477 1.00 94.56 212 PRO A CA 1
ATOM 1768 C C . PRO A 1 212 ? -3.319 0.516 21.149 1.00 94.56 212 PRO A C 1
ATOM 1770 O O . PRO A 1 212 ? -3.808 0.892 20.080 1.00 94.56 212 PRO A O 1
ATOM 1773 N N . PRO A 1 213 ? -2.475 -0.540 21.171 1.00 95.56 213 PRO A N 1
ATOM 1774 C CA . PRO A 1 213 ? -2.067 -1.249 19.951 1.00 95.56 213 PRO A CA 1
ATOM 1775 C C . PRO A 1 213 ? -3.253 -1.854 19.204 1.00 95.56 213 PRO A C 1
ATOM 1777 O O . PRO A 1 213 ? -3.208 -2.026 17.989 1.00 95.56 213 PRO A O 1
ATOM 1780 N N . TYR A 1 214 ? -4.320 -2.173 19.928 1.00 96.06 214 TYR A N 1
ATOM 1781 C CA . TYR A 1 214 ? -5.539 -2.741 19.400 1.00 96.06 214 TYR A CA 1
ATOM 1782 C C . TYR A 1 214 ? -6.730 -2.136 20.133 1.00 96.06 214 TYR A C 1
ATOM 1784 O O . TYR A 1 214 ? -6.849 -2.308 21.342 1.00 96.06 214 TYR A O 1
ATOM 1792 N N . ILE A 1 215 ? -7.636 -1.495 19.400 1.00 93.75 215 ILE A N 1
ATOM 1793 C CA . ILE A 1 215 ? -8.879 -0.987 19.983 1.00 93.75 215 ILE A CA 1
ATOM 1794 C C . ILE A 1 215 ? -9.846 -2.159 20.183 1.00 93.75 215 ILE A C 1
ATOM 1796 O O . ILE A 1 215 ? -10.129 -2.916 19.245 1.00 93.75 215 ILE A O 1
ATOM 1800 N N . ASP A 1 216 ? -10.337 -2.321 21.411 1.00 93.44 216 ASP A N 1
ATOM 1801 C CA . ASP A 1 216 ? -11.462 -3.199 21.735 1.00 93.44 216 ASP A CA 1
ATOM 1802 C C . ASP A 1 216 ? -12.737 -2.357 21.806 1.00 93.44 216 ASP A C 1
ATOM 1804 O O . ASP A 1 216 ? -13.077 -1.774 22.836 1.00 93.44 216 ASP A O 1
ATOM 1808 N N . PHE A 1 217 ? -13.452 -2.301 20.684 1.00 90.81 217 PHE A N 1
ATOM 1809 C CA . PHE A 1 217 ? -14.668 -1.502 20.545 1.00 90.81 217 PHE A CA 1
ATOM 1810 C C . PHE A 1 217 ? -15.823 -1.930 21.460 1.00 90.81 217 PHE A C 1
ATOM 1812 O O . PHE A 1 217 ? -16.836 -1.237 21.489 1.00 90.81 217 PHE A O 1
ATOM 1819 N N . ASN A 1 218 ? -15.706 -3.062 22.162 1.00 90.25 218 ASN A N 1
ATOM 1820 C CA . ASN A 1 218 ? -16.699 -3.500 23.142 1.00 90.25 218 ASN A CA 1
ATOM 1821 C C . ASN A 1 218 ? -16.397 -2.996 24.560 1.00 90.25 218 ASN A C 1
ATOM 1823 O O . ASN A 1 218 ? -17.254 -3.117 25.431 1.00 90.25 218 ASN A O 1
ATOM 1827 N N . LYS A 1 219 ? -15.179 -2.497 24.810 1.00 92.12 219 LYS A N 1
ATOM 1828 C CA . LYS A 1 219 ? -14.712 -2.081 26.143 1.00 92.12 219 LYS A CA 1
ATOM 1829 C C . LYS A 1 219 ? -14.325 -0.610 26.233 1.00 92.12 219 LYS A C 1
ATOM 1831 O O . LYS A 1 219 ? -14.357 -0.067 27.330 1.00 92.12 219 LYS A O 1
ATOM 1836 N N . ILE A 1 220 ? -13.927 -0.006 25.115 1.00 93.62 220 ILE A N 1
ATOM 1837 C CA . ILE A 1 220 ? -13.529 1.401 25.058 1.00 93.62 220 ILE A CA 1
ATOM 1838 C C . ILE A 1 220 ? -14.701 2.318 25.433 1.00 93.62 220 ILE A C 1
ATOM 1840 O O . ILE A 1 220 ? -15.837 2.061 25.024 1.00 93.62 220 ILE A O 1
ATOM 1844 N N . SER A 1 221 ? -14.432 3.371 26.208 1.00 93.12 221 SER A N 1
ATOM 1845 C CA . SER A 1 221 ? -15.442 4.393 26.501 1.00 93.12 221 SER A CA 1
ATOM 1846 C C . SER A 1 221 ? -15.676 5.295 25.288 1.00 93.12 221 SER A C 1
ATOM 1848 O O . SER A 1 221 ? -14.829 5.412 24.399 1.00 93.12 221 SER A O 1
ATOM 1850 N N . GLU A 1 222 ? -16.833 5.955 25.234 1.00 92.75 222 GLU A N 1
ATOM 1851 C CA . GLU A 1 222 ? -17.133 6.907 24.165 1.00 92.75 222 GLU A CA 1
ATOM 1852 C C . GLU A 1 222 ? -16.144 8.087 24.159 1.00 92.75 222 GLU A C 1
ATOM 1854 O O . GLU A 1 222 ? -15.698 8.508 23.093 1.00 92.75 222 GLU A O 1
ATOM 1859 N N . GLU A 1 223 ? -15.755 8.573 25.341 1.00 94.12 223 GLU A N 1
ATOM 1860 C CA . GLU A 1 223 ? -14.770 9.650 25.513 1.00 94.12 223 GLU A CA 1
ATOM 1861 C C . GLU A 1 223 ? -13.383 9.244 24.995 1.00 94.12 223 GLU A C 1
ATOM 1863 O O . GLU A 1 223 ? -12.775 9.984 24.222 1.00 94.12 223 GLU A O 1
ATOM 1868 N N . GLU A 1 224 ? -12.914 8.042 25.346 1.00 95.38 224 GLU A N 1
ATOM 1869 C CA . GLU A 1 224 ? -11.631 7.515 24.871 1.00 95.38 224 GLU A CA 1
ATOM 1870 C C . GLU A 1 224 ? -11.660 7.316 23.349 1.00 95.38 224 GLU A C 1
ATOM 1872 O O . GLU A 1 224 ? -10.712 7.664 22.652 1.00 95.38 224 GLU A O 1
ATOM 1877 N N . LEU A 1 225 ? -12.773 6.833 22.788 1.00 95.62 225 LEU A N 1
ATOM 1878 C CA . LEU A 1 225 ? -12.910 6.669 21.341 1.00 95.62 225 LEU A CA 1
ATOM 1879 C C . LEU A 1 225 ? -12.869 8.011 20.585 1.00 95.62 225 LEU A C 1
ATOM 1881 O O . LEU A 1 225 ? -12.293 8.080 19.494 1.00 95.62 225 LEU A O 1
ATOM 1885 N N . ILE A 1 226 ? -13.470 9.067 21.147 1.00 96.69 226 ILE A N 1
ATOM 1886 C CA . ILE A 1 226 ? -13.411 10.429 20.597 1.00 96.69 226 ILE A CA 1
ATOM 1887 C C . ILE A 1 226 ? -11.974 10.956 20.626 1.00 96.69 226 ILE A C 1
ATOM 1889 O O . ILE A 1 226 ? -11.518 11.485 19.609 1.00 96.69 226 ILE A O 1
ATOM 1893 N N . ASP A 1 227 ? -11.264 10.774 21.742 1.00 97.50 227 ASP A N 1
ATOM 1894 C CA . ASP A 1 227 ? -9.866 11.190 21.875 1.00 97.50 227 ASP A CA 1
ATOM 1895 C C . ASP A 1 227 ? -8.970 10.461 20.866 1.00 97.50 227 ASP A C 1
ATOM 1897 O O . ASP A 1 227 ? -8.307 11.104 20.055 1.00 97.50 227 ASP A O 1
ATOM 1901 N N . ILE A 1 228 ? -9.057 9.128 20.777 1.00 97.88 228 ILE A N 1
ATOM 1902 C CA . ILE A 1 228 ? -8.310 8.344 19.781 1.00 97.88 228 ILE A CA 1
ATOM 1903 C C . ILE A 1 228 ? -8.587 8.837 18.349 1.00 97.88 228 ILE A C 1
ATOM 1905 O O . ILE A 1 228 ? -7.668 8.953 17.534 1.00 97.88 228 ILE A O 1
ATOM 1909 N N . ASN A 1 229 ? -9.846 9.139 18.011 1.00 98.19 229 ASN A N 1
ATOM 1910 C CA . ASN A 1 229 ? -10.189 9.671 16.690 1.00 98.19 229 ASN A CA 1
ATOM 1911 C C . ASN A 1 229 ? -9.566 11.058 16.447 1.00 98.19 229 ASN A C 1
ATOM 1913 O O . ASN A 1 229 ? -9.129 11.341 15.331 1.00 98.19 229 ASN A O 1
ATOM 1917 N N . ALA A 1 230 ? -9.508 11.916 17.469 1.00 98.31 230 ALA A N 1
ATOM 1918 C CA . ALA A 1 230 ? -8.833 13.208 17.387 1.00 98.31 230 ALA A CA 1
ATOM 1919 C C . ALA A 1 230 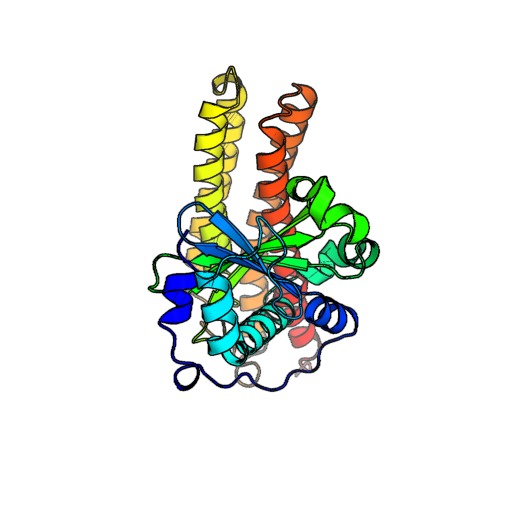? -7.318 13.041 17.182 1.00 98.31 230 ALA A C 1
ATOM 1921 O O . ALA A 1 230 ? -6.766 13.670 16.284 1.00 98.31 230 ALA A O 1
ATOM 1922 N N . GLN A 1 231 ? -6.680 12.124 17.910 1.00 98.44 231 GLN A N 1
ATOM 1923 C CA . GLN A 1 231 ? -5.255 11.806 17.774 1.00 98.44 231 GLN A CA 1
ATOM 1924 C C . GLN A 1 231 ? -4.890 11.342 16.351 1.00 98.44 231 GLN A C 1
ATOM 1926 O O . GLN A 1 231 ? -3.961 11.863 15.734 1.00 98.44 231 GLN A O 1
ATOM 1931 N N . TYR A 1 232 ? -5.665 10.422 15.763 1.00 98.44 232 TYR A N 1
ATOM 1932 C CA . TYR A 1 232 ? -5.452 10.027 14.363 1.00 98.44 232 TYR A CA 1
ATOM 1933 C C . TYR A 1 232 ? -5.693 11.178 13.377 1.00 98.44 232 TYR A C 1
ATOM 1935 O O . TYR A 1 232 ? -5.020 11.256 12.351 1.00 98.44 232 TYR A O 1
ATOM 1943 N N . ARG A 1 233 ? -6.626 12.091 13.676 1.00 98.44 233 ARG A N 1
ATOM 1944 C CA . ARG A 1 233 ? -6.867 13.274 12.839 1.00 98.44 233 ARG A CA 1
ATOM 1945 C C . ARG A 1 233 ? -5.670 14.226 12.852 1.00 98.44 233 ARG A C 1
ATOM 1947 O O . ARG A 1 233 ? -5.325 14.745 11.798 1.00 98.44 233 ARG A O 1
ATOM 1954 N N . THR A 1 234 ? -5.013 14.396 13.998 1.00 98.56 234 THR A N 1
ATOM 1955 C CA . THR A 1 234 ? -3.776 15.182 14.108 1.00 98.56 234 THR A CA 1
ATOM 1956 C C . THR A 1 234 ? -2.693 14.644 13.174 1.00 98.56 234 THR A C 1
ATOM 1958 O O . THR A 1 234 ? -2.137 15.406 12.391 1.00 98.56 234 THR A O 1
ATOM 1961 N N . ILE A 1 235 ? -2.463 13.325 13.151 1.00 98.62 235 ILE A N 1
ATOM 1962 C CA . ILE A 1 235 ? -1.510 12.712 12.206 1.00 98.62 235 ILE A CA 1
ATOM 1963 C C . ILE A 1 235 ? -1.904 13.003 10.748 1.00 98.62 235 ILE A C 1
ATOM 1965 O O . ILE A 1 235 ? -1.052 13.275 9.904 1.00 98.62 235 ILE A O 1
ATOM 1969 N N . ASN A 1 236 ? -3.201 12.959 10.442 1.00 98.56 236 ASN A N 1
ATOM 1970 C CA . ASN A 1 236 ? -3.701 13.251 9.104 1.00 98.56 236 ASN A CA 1
ATOM 1971 C C . ASN A 1 236 ? -3.481 14.716 8.682 1.00 98.56 236 ASN A C 1
ATOM 1973 O O . ASN A 1 236 ? -3.270 14.964 7.501 1.00 98.56 236 ASN A O 1
ATOM 1977 N N . HIS A 1 237 ? -3.487 15.677 9.613 1.00 98.56 237 HIS A N 1
ATOM 1978 C CA . HIS A 1 237 ? -3.161 17.074 9.303 1.00 98.56 237 HIS A CA 1
ATOM 1979 C C . HIS A 1 237 ? -1.709 17.219 8.828 1.00 98.56 237 HIS A C 1
ATOM 1981 O O . HIS A 1 237 ? -1.487 17.762 7.750 1.00 98.56 237 HIS A O 1
ATOM 1987 N N . TYR A 1 238 ? -0.751 16.610 9.534 1.00 98.69 238 TYR A N 1
ATOM 1988 C CA . TYR A 1 238 ? 0.654 16.585 9.105 1.00 98.69 238 TYR A CA 1
ATOM 1989 C C . TYR A 1 238 ? 0.847 15.926 7.731 1.00 98.69 238 TYR A C 1
ATOM 1991 O O . TYR A 1 238 ? 1.697 16.330 6.939 1.00 98.69 238 TYR A O 1
ATOM 1999 N N . LEU A 1 239 ? 0.048 14.901 7.412 1.00 98.69 239 LEU A N 1
ATOM 2000 C CA . LEU A 1 239 ? 0.071 14.286 6.082 1.00 98.69 239 LEU A CA 1
ATOM 2001 C C . LEU A 1 239 ? -0.426 15.235 4.986 1.00 98.69 239 LEU A C 1
ATOM 2003 O O . LEU A 1 239 ? 0.109 15.194 3.879 1.00 98.69 239 LEU A O 1
ATOM 2007 N N . ILE A 1 240 ? -1.445 16.049 5.273 1.00 98.69 240 ILE A N 1
ATOM 2008 C CA . ILE A 1 240 ? -1.989 17.042 4.337 1.00 98.69 240 ILE A CA 1
ATOM 2009 C C . ILE A 1 240 ? -0.961 18.148 4.084 1.00 98.69 240 ILE A C 1
ATOM 2011 O O . ILE A 1 240 ? -0.694 18.456 2.929 1.00 98.69 240 ILE A O 1
ATOM 2015 N N . GLU A 1 241 ? -0.320 18.662 5.132 1.00 98.38 241 GLU A N 1
ATOM 2016 C CA . GLU A 1 241 ? 0.752 19.658 5.003 1.00 98.38 241 GLU A CA 1
ATOM 2017 C C . GLU A 1 241 ? 1.897 19.123 4.130 1.00 98.38 241 GLU A C 1
ATOM 2019 O O . GLU A 1 241 ? 2.251 19.724 3.118 1.00 98.38 241 GLU A O 1
ATOM 2024 N N . LEU A 1 242 ? 2.390 17.913 4.424 1.00 98.69 242 LEU A N 1
ATOM 2025 C CA . LEU A 1 242 ? 3.408 17.255 3.601 1.00 98.69 242 LEU A CA 1
ATOM 2026 C C . LEU A 1 242 ? 2.954 17.051 2.144 1.00 98.69 242 LEU A C 1
ATOM 2028 O O . LEU A 1 242 ? 3.756 17.156 1.214 1.00 98.69 242 LEU A O 1
ATOM 2032 N N . HIS A 1 243 ? 1.687 16.697 1.923 1.00 98.69 243 HIS A N 1
ATOM 2033 C CA . HIS A 1 243 ? 1.145 16.521 0.577 1.00 98.69 243 HIS A CA 1
ATOM 2034 C C . HIS A 1 243 ? 1.209 17.816 -0.234 1.00 98.69 243 HIS A C 1
ATOM 2036 O O . HIS A 1 243 ? 1.530 17.765 -1.427 1.00 98.69 243 HIS A O 1
ATOM 2042 N N . ASP A 1 244 ? 0.898 18.942 0.399 1.00 98.31 244 ASP A N 1
ATOM 2043 C CA . ASP A 1 244 ? 0.846 20.242 -0.253 1.00 98.31 244 ASP A CA 1
ATOM 2044 C C . ASP A 1 244 ? 2.257 20.714 -0.623 1.00 98.31 244 ASP A C 1
ATOM 2046 O O . ASP A 1 244 ? 2.490 20.996 -1.800 1.00 98.31 244 ASP A O 1
ATOM 2050 N N . GLU A 1 245 ? 3.229 20.607 0.291 1.00 98.06 245 GLU A N 1
ATOM 2051 C CA . GLU A 1 245 ? 4.651 20.898 0.023 1.00 98.06 245 GLU A CA 1
ATOM 2052 C C . GLU A 1 245 ? 5.207 20.076 -1.154 1.00 98.06 245 GLU A C 1
ATOM 2054 O O . GLU A 1 245 ? 5.813 20.581 -2.108 1.00 98.06 245 GLU A O 1
ATOM 2059 N N . VAL A 1 246 ? 4.933 18.768 -1.156 1.00 98.50 246 VAL A N 1
ATOM 2060 C CA . VAL A 1 246 ? 5.325 17.879 -2.260 1.00 98.50 246 VAL A CA 1
ATOM 2061 C C . VAL A 1 246 ? 4.594 18.251 -3.556 1.00 98.50 246 VAL A C 1
ATOM 2063 O O . VAL A 1 246 ? 5.143 18.095 -4.652 1.00 98.50 246 VAL A O 1
ATOM 2066 N N . GLY A 1 247 ? 3.350 18.717 -3.457 1.00 98.19 247 GLY A N 1
ATOM 2067 C CA . GLY A 1 247 ? 2.548 19.166 -4.584 1.00 98.19 247 GLY A CA 1
ATOM 2068 C C . GLY A 1 247 ? 3.106 20.422 -5.245 1.00 98.19 247 GLY A C 1
ATOM 2069 O O . GLY A 1 247 ? 3.180 20.468 -6.476 1.00 98.19 247 GLY A O 1
ATOM 2070 N N . GLU A 1 248 ? 3.539 21.399 -4.454 1.00 98.00 248 GLU A N 1
ATOM 2071 C CA . GLU A 1 248 ? 4.216 22.599 -4.943 1.00 98.00 248 GLU A CA 1
ATOM 2072 C C . GLU A 1 248 ? 5.527 22.248 -5.645 1.00 98.00 248 GLU A C 1
ATOM 2074 O O . GLU A 1 248 ? 5.754 22.662 -6.789 1.00 98.00 248 GLU A O 1
ATOM 2079 N N . PHE A 1 249 ? 6.342 21.391 -5.024 1.00 97.81 249 PHE A N 1
ATOM 2080 C CA . PHE A 1 249 ? 7.595 20.943 -5.621 1.00 97.81 249 PHE A CA 1
ATOM 2081 C C . PHE A 1 249 ? 7.381 20.180 -6.938 1.00 97.81 249 PHE A C 1
ATOM 2083 O O . PHE A 1 249 ? 8.081 20.415 -7.928 1.00 97.81 249 PHE A O 1
ATOM 2090 N N . GLU A 1 250 ? 6.382 19.292 -7.000 1.00 97.88 250 GLU A N 1
ATOM 2091 C CA . GLU A 1 250 ? 6.018 18.593 -8.236 1.00 97.88 250 GLU A CA 1
ATOM 2092 C C . GLU A 1 250 ? 5.676 19.581 -9.362 1.00 97.88 250 GLU A C 1
ATOM 2094 O O . GLU A 1 250 ? 6.139 19.409 -10.493 1.00 97.88 250 GLU A O 1
ATOM 2099 N N . ASN A 1 251 ? 4.883 20.613 -9.065 1.00 96.94 251 ASN A N 1
ATOM 2100 C CA . ASN A 1 251 ? 4.482 21.620 -10.047 1.00 96.94 251 ASN A CA 1
ATOM 2101 C C . ASN A 1 251 ? 5.685 22.400 -10.582 1.00 96.94 251 ASN A C 1
ATOM 2103 O O . ASN A 1 251 ? 5.797 22.585 -11.798 1.00 96.94 251 ASN A O 1
ATOM 2107 N N . LEU A 1 252 ? 6.614 22.788 -9.705 1.00 96.38 252 LEU A N 1
ATOM 2108 C CA . LEU A 1 252 ? 7.854 23.446 -10.107 1.00 96.38 252 LEU A CA 1
ATOM 2109 C C . LEU A 1 252 ? 8.689 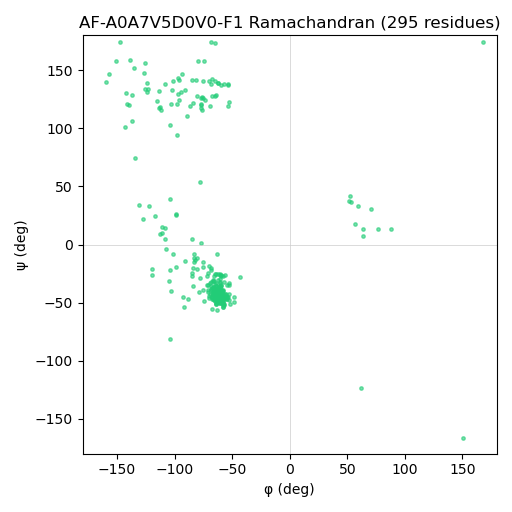22.555 -11.035 1.00 96.38 252 LEU A C 1
ATOM 2111 O O . LEU A 1 252 ? 9.115 23.001 -12.097 1.00 96.38 252 LEU A O 1
ATOM 2115 N N . LEU A 1 253 ? 8.874 21.278 -10.692 1.00 96.06 253 LEU A N 1
ATOM 2116 C CA . LEU A 1 253 ? 9.620 20.338 -11.537 1.00 96.06 253 LEU A CA 1
ATOM 2117 C C . LEU A 1 253 ? 8.982 20.160 -12.920 1.00 96.06 253 LEU A C 1
ATOM 2119 O O . LEU A 1 253 ? 9.695 20.034 -13.917 1.00 96.06 253 LEU A O 1
ATOM 2123 N N . ARG A 1 254 ? 7.643 20.161 -13.006 1.00 94.88 254 ARG A N 1
ATOM 2124 C CA . ARG A 1 254 ? 6.930 20.131 -14.296 1.00 94.88 254 ARG A CA 1
ATOM 2125 C C . ARG A 1 254 ? 7.176 21.402 -15.096 1.00 94.88 254 ARG A C 1
ATOM 2127 O O . ARG A 1 254 ? 7.446 21.308 -16.291 1.00 94.88 254 ARG A O 1
ATOM 2134 N N . PHE A 1 255 ? 7.106 22.561 -14.445 1.00 94.75 255 PHE A N 1
ATOM 2135 C CA . PHE A 1 255 ? 7.374 23.853 -15.069 1.00 94.75 255 PHE A CA 1
ATOM 2136 C C . PHE A 1 255 ? 8.808 23.930 -15.616 1.00 94.75 255 PHE A C 1
ATOM 2138 O O . PHE A 1 255 ? 9.010 24.323 -16.764 1.00 94.75 255 PHE A O 1
ATOM 2145 N N . CYS A 1 256 ? 9.784 23.449 -14.845 1.00 93.25 256 CYS A N 1
ATOM 2146 C CA . CYS A 1 256 ? 11.193 23.369 -15.235 1.00 93.25 256 CYS A CA 1
ATOM 2147 C C . CYS A 1 256 ? 11.521 22.201 -16.189 1.00 93.25 256 CYS A C 1
ATOM 2149 O O . CYS A 1 256 ? 12.674 22.039 -16.578 1.00 93.25 256 CYS A O 1
ATOM 2151 N N . GLN A 1 257 ? 10.529 21.395 -16.591 1.00 91.75 257 GLN A N 1
ATOM 2152 C CA . GLN A 1 257 ? 10.676 20.249 -17.500 1.00 91.75 257 GLN A CA 1
ATOM 2153 C C . GLN A 1 257 ? 11.652 19.157 -17.014 1.00 91.75 257 GLN A C 1
ATOM 2155 O O . GLN A 1 257 ? 12.266 18.455 -17.820 1.00 91.75 257 GLN A O 1
ATOM 2160 N N . GLU A 1 258 ? 11.740 18.931 -15.701 1.00 91.81 258 GLU A N 1
ATOM 2161 C CA . GLU A 1 258 ? 12.551 17.868 -15.079 1.00 91.81 258 GLU A CA 1
ATOM 2162 C C . GLU A 1 258 ? 11.864 16.487 -15.191 1.00 91.81 258 GLU A C 1
ATOM 2164 O O . GLU A 1 258 ? 11.614 15.785 -14.203 1.00 91.81 258 GLU A O 1
ATOM 2169 N N . LEU A 1 259 ? 11.500 16.087 -16.416 1.00 87.38 259 LEU A N 1
ATOM 2170 C CA . LEU A 1 259 ? 10.627 14.935 -16.697 1.00 87.38 259 LEU A CA 1
ATOM 2171 C C . LEU A 1 259 ? 11.192 13.593 -16.196 1.00 87.38 259 LEU A C 1
ATOM 2173 O O . LEU A 1 259 ? 10.437 12.712 -15.773 1.00 87.38 259 LEU A O 1
ATOM 2177 N N . ASP A 1 260 ? 12.517 13.440 -16.195 1.00 88.25 260 ASP A N 1
ATOM 2178 C CA . ASP A 1 260 ? 13.191 12.215 -15.751 1.00 88.25 260 ASP A CA 1
ATOM 2179 C C . ASP A 1 260 ? 13.112 11.996 -14.235 1.00 88.25 260 ASP A C 1
ATOM 2181 O O . ASP A 1 260 ? 13.180 10.848 -13.763 1.00 88.25 260 ASP A O 1
ATOM 2185 N N . PHE A 1 261 ? 12.939 13.083 -13.477 1.00 95.06 261 PHE A N 1
ATOM 2186 C CA . PHE A 1 261 ? 12.859 13.064 -12.024 1.00 95.06 261 PHE A CA 1
ATOM 2187 C C . PHE A 1 261 ? 11.426 13.209 -11.501 1.00 95.06 261 PHE A C 1
ATOM 2189 O O . PHE A 1 261 ? 11.041 12.471 -10.591 1.00 95.06 261 PHE A O 1
ATOM 2196 N N . VAL A 1 262 ? 10.602 14.072 -12.107 1.00 95.81 262 VAL A N 1
ATOM 2197 C CA . VAL A 1 262 ? 9.256 14.409 -11.605 1.00 95.81 262 VAL A CA 1
ATOM 2198 C C . VAL A 1 262 ? 8.379 13.183 -11.353 1.00 95.81 262 VAL A C 1
ATOM 2200 O O . VAL A 1 262 ? 7.662 13.124 -10.361 1.00 95.81 262 VAL A O 1
ATOM 2203 N N . ARG A 1 263 ? 8.513 12.127 -12.167 1.00 93.50 263 ARG A N 1
ATOM 2204 C CA . ARG A 1 263 ? 7.793 10.852 -11.989 1.00 93.50 263 ARG A CA 1
ATOM 2205 C C . ARG A 1 263 ? 8.011 10.192 -10.622 1.00 93.50 263 ARG A C 1
ATOM 2207 O O . ARG A 1 263 ? 7.187 9.384 -10.199 1.00 93.50 263 ARG A O 1
ATOM 2214 N N . TYR A 1 264 ? 9.141 10.449 -9.964 1.00 95.81 264 TYR A N 1
ATOM 2215 C CA . TYR A 1 264 ? 9.429 9.933 -8.628 1.00 95.81 264 TYR A CA 1
ATOM 2216 C C . TYR A 1 264 ? 8.709 10.750 -7.560 1.00 95.81 264 TYR A C 1
ATOM 2218 O O . TYR A 1 264 ? 8.118 10.144 -6.669 1.00 95.81 264 TYR A O 1
ATOM 2226 N N . VAL A 1 265 ? 8.671 12.076 -7.714 1.00 97.56 265 VAL A N 1
ATOM 2227 C CA . VAL A 1 265 ? 7.876 12.975 -6.865 1.00 97.56 265 VAL A CA 1
ATOM 2228 C C . VAL A 1 265 ? 6.386 12.672 -7.016 1.00 97.56 265 VAL A C 1
ATOM 2230 O O . VAL A 1 265 ? 5.712 12.473 -6.014 1.00 97.56 265 VAL A O 1
ATOM 2233 N N . THR A 1 266 ? 5.884 12.470 -8.240 1.00 96.69 266 THR A N 1
ATOM 2234 C CA . THR A 1 266 ? 4.491 12.053 -8.484 1.00 96.69 266 THR A CA 1
ATOM 2235 C C . THR A 1 266 ? 4.141 10.752 -7.756 1.00 96.69 266 THR A C 1
ATOM 2237 O O . THR A 1 266 ? 3.069 10.635 -7.166 1.00 96.69 266 THR A O 1
ATOM 2240 N N . LYS A 1 267 ? 5.037 9.753 -7.770 1.00 96.38 267 LYS A N 1
ATOM 2241 C CA . LYS A 1 267 ? 4.817 8.490 -7.042 1.00 96.38 267 LYS A CA 1
ATOM 2242 C C . LYS A 1 267 ? 4.818 8.698 -5.532 1.00 96.38 267 LYS A C 1
ATOM 2244 O O . LYS A 1 267 ? 3.975 8.116 -4.864 1.00 96.38 267 LYS A O 1
ATOM 2249 N N . TYR A 1 268 ? 5.741 9.512 -5.026 1.00 98.19 268 TYR A N 1
ATOM 2250 C CA . TYR A 1 268 ? 5.830 9.839 -3.606 1.00 98.19 268 TYR A CA 1
ATOM 2251 C C . TYR A 1 268 ? 4.569 10.563 -3.118 1.00 98.19 268 TYR A C 1
ATOM 2253 O O . TYR A 1 268 ? 3.919 10.105 -2.183 1.00 98.19 268 TYR A O 1
ATOM 2261 N N . LYS A 1 269 ? 4.139 11.601 -3.842 1.00 98.31 269 LYS A N 1
ATOM 2262 C CA . LYS A 1 269 ? 2.873 12.302 -3.608 1.00 98.31 269 LYS A CA 1
ATOM 2263 C C . LYS A 1 269 ? 1.682 11.351 -3.609 1.00 98.31 269 LYS A C 1
ATOM 2265 O O . LYS A 1 269 ? 0.859 11.406 -2.704 1.00 98.31 269 LYS A O 1
ATOM 2270 N N . LYS A 1 270 ? 1.620 10.430 -4.579 1.00 97.75 270 LYS A N 1
ATOM 2271 C CA . LYS A 1 270 ? 0.555 9.420 -4.658 1.00 97.75 270 LYS A CA 1
ATOM 2272 C C . LYS A 1 270 ? 0.490 8.551 -3.399 1.00 97.75 270 LYS A C 1
ATOM 2274 O O . LYS A 1 270 ? -0.610 8.249 -2.947 1.00 97.75 270 LYS A O 1
ATOM 2279 N N . ASP A 1 271 ? 1.629 8.170 -2.819 1.00 97.94 271 ASP A N 1
ATOM 2280 C CA . ASP A 1 271 ? 1.650 7.425 -1.553 1.00 97.94 271 ASP A CA 1
ATOM 2281 C C . ASP A 1 271 ? 1.072 8.245 -0.396 1.00 97.94 271 ASP A C 1
ATOM 2283 O O . ASP A 1 271 ? 0.274 7.712 0.374 1.00 97.94 271 ASP A O 1
ATOM 2287 N N . ILE A 1 272 ? 1.406 9.537 -0.316 1.00 98.50 272 ILE A N 1
ATOM 2288 C CA . ILE A 1 272 ? 0.854 10.450 0.693 1.00 98.50 272 ILE A CA 1
ATOM 2289 C C . ILE A 1 272 ? -0.663 10.594 0.504 1.00 98.50 272 ILE A C 1
ATOM 2291 O O . ILE A 1 272 ? -1.419 10.384 1.449 1.00 98.50 272 ILE A O 1
ATOM 2295 N N . THR A 1 273 ? -1.137 10.845 -0.722 1.00 98.31 273 THR A N 1
ATOM 2296 C CA . THR A 1 273 ? -2.575 10.936 -1.041 1.00 98.31 273 THR A CA 1
ATOM 2297 C C . THR A 1 273 ? -3.334 9.668 -0.637 1.00 98.31 273 THR A C 1
ATOM 2299 O O . THR A 1 273 ? -4.433 9.733 -0.078 1.00 98.31 273 THR A O 1
ATOM 2302 N N . ASN A 1 274 ? -2.759 8.496 -0.912 1.00 97.94 274 ASN A N 1
ATOM 2303 C CA . ASN A 1 274 ? -3.355 7.220 -0.532 1.00 97.94 274 ASN A CA 1
ATOM 2304 C C . ASN A 1 274 ? -3.399 7.046 0.992 1.00 97.94 274 ASN A C 1
ATOM 2306 O O . ASN A 1 274 ? -4.382 6.516 1.508 1.00 97.94 274 ASN A O 1
ATOM 2310 N N . LEU A 1 275 ? -2.365 7.497 1.709 1.00 98.12 275 LEU A N 1
ATOM 2311 C CA . LEU A 1 275 ? -2.329 7.435 3.165 1.00 98.12 275 LEU A CA 1
ATOM 2312 C C . LEU A 1 275 ? -3.365 8.376 3.791 1.00 98.12 275 LEU A C 1
ATOM 2314 O O . LEU A 1 275 ? -4.140 7.924 4.627 1.00 98.12 275 LEU A O 1
ATOM 2318 N N . ILE A 1 276 ? -3.473 9.620 3.317 1.00 98.69 276 ILE A N 1
ATOM 2319 C CA . ILE A 1 276 ? -4.541 10.555 3.721 1.00 98.69 276 ILE A CA 1
ATOM 2320 C C . ILE A 1 276 ? -5.918 9.911 3.518 1.00 98.69 276 ILE A C 1
ATOM 2322 O O . ILE A 1 276 ? -6.783 9.937 4.393 1.00 98.69 276 ILE A O 1
ATOM 2326 N N . SER A 1 277 ? -6.123 9.267 2.368 1.00 98.50 277 SER A N 1
ATOM 2327 C CA . SER A 1 277 ? -7.382 8.580 2.071 1.00 98.50 277 SER A CA 1
ATOM 2328 C C . SER A 1 277 ? -7.637 7.397 3.007 1.00 98.50 277 SER A C 1
ATOM 2330 O O . SER A 1 277 ? -8.769 7.187 3.439 1.00 98.50 277 SER A O 1
ATOM 2332 N N . TYR A 1 278 ? -6.596 6.642 3.360 1.00 98.44 278 TYR A N 1
ATOM 2333 C CA . TYR A 1 278 ? -6.691 5.558 4.332 1.00 98.44 278 TYR A CA 1
ATOM 2334 C C . TYR A 1 278 ? -7.114 6.069 5.713 1.00 98.44 278 TYR A C 1
ATOM 2336 O O . TYR A 1 278 ? -8.047 5.517 6.302 1.00 98.44 278 TYR A O 1
ATOM 2344 N N . PHE A 1 279 ? -6.512 7.163 6.186 1.00 98.44 279 PHE A N 1
ATOM 2345 C CA . PHE A 1 279 ? -6.928 7.832 7.416 1.00 98.44 279 PHE A CA 1
ATOM 2346 C C . PHE A 1 279 ? -8.391 8.265 7.346 1.00 98.44 279 PHE A C 1
ATOM 2348 O O . PHE A 1 279 ? -9.193 7.856 8.183 1.00 98.44 279 PHE A O 1
ATOM 2355 N N . ASN A 1 280 ? -8.768 9.006 6.306 1.00 98.38 280 ASN A N 1
ATOM 2356 C CA . ASN A 1 280 ? -10.119 9.539 6.157 1.00 98.38 280 ASN A CA 1
ATOM 2357 C C . ASN A 1 280 ? -11.192 8.443 6.084 1.00 98.38 280 ASN A C 1
ATOM 2359 O O . ASN A 1 280 ? -12.248 8.582 6.695 1.00 98.38 280 ASN A O 1
ATOM 2363 N N . ILE A 1 281 ? -10.934 7.352 5.359 1.00 97.19 281 ILE A N 1
ATOM 2364 C CA . ILE A 1 281 ? -11.941 6.323 5.070 1.00 97.19 281 ILE A CA 1
ATOM 2365 C C . ILE A 1 281 ? -11.924 5.212 6.124 1.00 97.19 281 ILE A C 1
ATOM 2367 O O . ILE A 1 281 ? -12.962 4.884 6.700 1.00 97.19 281 ILE A O 1
ATOM 2371 N N . LYS A 1 282 ? -10.759 4.608 6.375 1.00 96.88 282 LYS A N 1
ATOM 2372 C CA . LYS A 1 282 ? -10.646 3.343 7.121 1.00 96.88 282 LYS A CA 1
ATOM 2373 C C . LYS A 1 282 ? -10.283 3.536 8.593 1.00 96.88 282 LYS A C 1
ATOM 2375 O O . LYS A 1 282 ? -10.542 2.633 9.384 1.00 96.88 282 LYS A O 1
ATOM 2380 N N . ILE A 1 283 ? -9.728 4.690 8.973 1.00 97.88 283 ILE A N 1
ATOM 2381 C CA . ILE A 1 283 ? -9.446 5.023 10.378 1.00 97.88 283 ILE A CA 1
ATOM 2382 C C . ILE A 1 283 ? -10.481 6.024 10.891 1.00 97.88 283 ILE A C 1
ATOM 2384 O O . ILE A 1 283 ? -11.459 5.622 11.513 1.00 97.88 283 ILE A O 1
ATOM 2388 N N . ASN A 1 284 ? -10.320 7.315 10.605 1.00 98.25 284 ASN A N 1
ATOM 2389 C CA . ASN A 1 284 ? -11.183 8.376 11.113 1.00 98.25 284 ASN A CA 1
ATOM 2390 C C . ASN A 1 284 ? -12.642 8.197 10.689 1.00 98.25 284 ASN A C 1
ATOM 2392 O O . ASN A 1 284 ? -13.533 8.385 11.516 1.00 98.25 284 ASN A O 1
ATOM 2396 N N . GLY A 1 285 ? -12.905 7.801 9.440 1.00 97.00 285 GLY A N 1
ATOM 2397 C CA . GLY A 1 285 ? -14.259 7.524 8.953 1.00 97.00 285 GLY A CA 1
ATOM 2398 C C . GLY A 1 285 ? -14.933 6.398 9.737 1.00 97.00 285 GLY A C 1
ATOM 2399 O O . GLY A 1 285 ? -16.043 6.566 10.244 1.00 97.00 285 GLY A O 1
ATOM 2400 N N . TYR A 1 286 ? -14.220 5.286 9.929 1.00 95.50 286 TYR A N 1
ATOM 2401 C CA . TYR A 1 286 ? -14.704 4.157 10.720 1.00 95.50 286 TYR A CA 1
ATOM 2402 C C . TYR A 1 286 ? -14.910 4.519 12.199 1.00 95.50 286 TYR A C 1
ATOM 2404 O O . TYR A 1 286 ? -15.971 4.242 12.759 1.00 95.50 286 TYR A O 1
ATOM 2412 N N . LEU A 1 287 ? -13.944 5.190 12.836 1.00 96.62 287 LEU A N 1
ATOM 2413 C CA . LEU A 1 287 ? -14.066 5.643 14.226 1.00 96.62 287 LEU A CA 1
ATOM 2414 C C . LEU A 1 287 ? -15.240 6.616 14.393 1.00 96.62 287 LEU A C 1
ATOM 2416 O O . LEU A 1 287 ? -16.031 6.470 15.319 1.00 96.62 287 LEU A O 1
ATOM 2420 N N . THR A 1 288 ? -15.413 7.555 13.463 1.00 96.69 288 THR A N 1
ATOM 2421 C CA . THR A 1 288 ? -16.528 8.515 13.467 1.00 96.69 288 THR A CA 1
ATOM 2422 C C . THR A 1 288 ? -17.874 7.809 13.336 1.00 96.69 288 THR A C 1
ATOM 2424 O O . THR A 1 288 ? -18.799 8.110 14.088 1.00 96.69 288 THR A O 1
ATOM 2427 N N . GLN A 1 289 ? -17.989 6.816 12.448 1.00 95.50 289 GLN A N 1
ATOM 2428 C CA . GLN A 1 289 ? -19.199 6.001 12.344 1.00 95.50 289 GLN A CA 1
ATOM 2429 C C . GLN A 1 289 ? -19.517 5.298 13.671 1.00 95.50 289 GLN A C 1
ATOM 2431 O O . GLN A 1 289 ? -20.670 5.300 14.102 1.00 95.50 289 GLN A O 1
ATOM 2436 N N . ARG A 1 290 ? -18.506 4.724 14.337 1.00 93.88 290 ARG A N 1
ATOM 2437 C CA . ARG A 1 290 ? -18.667 4.073 15.646 1.00 93.88 290 ARG A CA 1
ATOM 2438 C C . ARG A 1 290 ? -19.109 5.060 16.726 1.00 93.88 290 ARG A C 1
ATOM 2440 O O . ARG A 1 290 ? -20.007 4.728 17.492 1.00 93.88 290 ARG A O 1
ATOM 2447 N N . ILE A 1 291 ? -18.534 6.263 16.748 1.00 94.31 291 ILE A N 1
ATOM 2448 C CA . ILE A 1 291 ? -18.915 7.341 17.673 1.00 94.31 291 ILE A CA 1
ATOM 2449 C C . ILE A 1 291 ? -20.380 7.739 17.455 1.00 94.31 291 ILE A C 1
ATOM 2451 O O . ILE A 1 291 ? -21.145 7.784 18.408 1.00 94.31 291 ILE A O 1
ATOM 2455 N N . HIS A 1 292 ? -20.811 7.959 16.210 1.00 92.38 292 HIS A N 1
ATOM 2456 C CA . HIS A 1 292 ? -22.195 8.358 15.917 1.00 92.38 292 HIS A CA 1
ATOM 2457 C C . HIS A 1 292 ? -23.230 7.255 16.188 1.00 92.38 292 HIS A C 1
ATOM 2459 O O . HIS A 1 292 ? -24.412 7.545 16.356 1.00 92.38 292 HIS A O 1
ATOM 2465 N N . GLN A 1 293 ? -22.808 5.988 16.212 1.00 90.44 293 GLN A N 1
ATOM 2466 C CA . GLN A 1 293 ? -23.656 4.856 16.597 1.00 90.44 293 GLN A CA 1
ATOM 2467 C C . GLN A 1 293 ? -23.727 4.649 18.114 1.00 90.44 293 GLN A C 1
ATOM 2469 O O . GLN A 1 293 ? -24.604 3.915 18.581 1.00 90.44 293 GLN A O 1
ATOM 2474 N N . ALA A 1 294 ? -22.823 5.261 18.886 1.00 83.94 294 ALA A N 1
ATOM 2475 C CA . ALA A 1 294 ? -22.895 5.222 20.335 1.00 83.94 294 ALA A CA 1
ATOM 2476 C C . ALA A 1 294 ? -24.159 5.964 20.783 1.00 83.94 294 ALA A C 1
ATOM 2478 O O . ALA A 1 294 ? -24.436 7.089 20.364 1.00 83.94 294 ALA A O 1
ATOM 2479 N N . LYS A 1 295 ? -24.975 5.306 21.610 1.00 70.12 295 LYS A N 1
ATOM 2480 C CA . LYS A 1 295 ? -26.166 5.946 22.165 1.00 70.12 295 LYS A CA 1
ATOM 2481 C C . LYS A 1 295 ? -25.707 7.046 23.116 1.00 70.12 295 LYS A C 1
ATOM 2483 O O . LYS A 1 295 ? -24.939 6.763 24.030 1.00 70.12 295 LYS A O 1
ATOM 2488 N N . LEU A 1 296 ? -26.222 8.259 22.925 1.00 62.47 296 LEU A N 1
ATOM 2489 C CA . LEU A 1 296 ? -26.189 9.285 23.966 1.00 62.47 296 LEU A CA 1
ATOM 2490 C C . LEU A 1 296 ? -26.813 8.671 25.228 1.00 62.47 296 LEU A C 1
ATOM 2492 O O . LEU A 1 296 ? -27.952 8.196 25.174 1.00 62.47 296 LEU A O 1
ATOM 2496 N N . LYS A 1 297 ? -26.031 8.589 26.305 1.00 53.41 297 LYS A N 1
ATOM 2497 C CA . LYS A 1 297 ? -26.536 8.224 27.630 1.00 53.41 297 LYS A CA 1
ATOM 2498 C C . LYS A 1 297 ? -27.232 9.416 28.265 1.00 53.41 297 LYS A C 1
ATOM 2500 O O . LYS A 1 297 ? -26.723 10.543 28.087 1.00 53.41 297 LYS A O 1
#

Mean predicted aligned error: 3.7 Å

Radius of gyration: 20.25 Å; Cα contacts (8 Å, |Δi|>4): 386; chains: 1; bounding box: 48×52×53 Å